Protein AF-A0A1V6GXE8-F1 (afdb_monomer)

Foldseek 3Di:
DDPDDDPPVPPPQPQQEQDDPPPPPLQPLWDWWDFDQDFDDKDKQAQKKKKKFATQAFFWFFKKKFQKAHRVFAKKKFKKFKFFDADPPGHTFDIGIYIGGHDGDIIMDGGPATGTDHGRTMMMIMGHRMPTMMMFTKDFQPHPGIAIPPDRGIGTGMITIGNHAALLDPVNADCVQDLPDQEDAESNNLSVQLNCQVVASQNAAGHREYPEAYEPQLHEYDARHDPVRAHHEEYEDVQHYYHNHHYDDPPDAQDDNHRHHDPNYYYHHDDD

Secondary structure (DSSP, 8-state):
---------------B--PBS--TTTTTTPEEEEEE----EEEEEESS-EEEEE-SSSEEEEEEEEEEEESSS--EEEEEEEEESSGGGSEEEEEEEEEE-SS-SEEEEEEEEEEEE-TT-EEEEEEES-SSPEEEEEEES--TT--BSS-TTEEESEEEEEE-S-TTSGGG--TT--TT--EE-SHHHHHHHHHHHHTT---TT-EEEE-S-EE-TTPBP--B-BTTB-B-SEEE-TT--EE--B---TT-S--S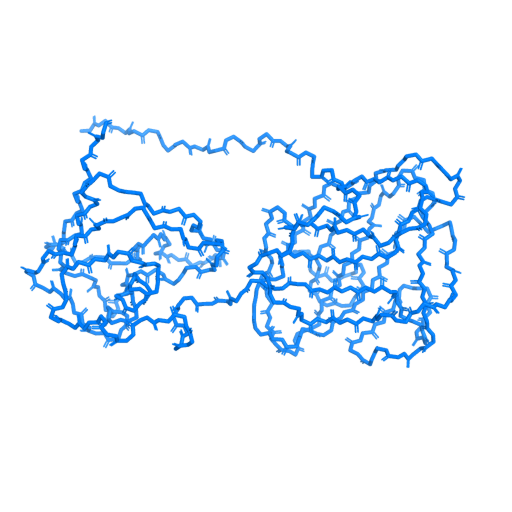SBS-B-TT-EEE----

pLDDT: mean 85.08, std 18.05, range [25.34, 98.31]

Radius of gyration: 21.84 Å; Cα contacts (8 Å, |Δi|>4): 697; chains: 1; bounding box: 49×35×63 Å

Sequence (272 aa):
MKAITACVAMLVGVMAASVPSPASGQTEGMALDQANDNLGYYYHNQYSPWQSFTAGTNGHLAAMQAHVYSTDGANWSATLEIRQGEGASGVLLASQTVTGDGVNRLRTFVLATPVRQTAGGLYTFVFSNASTGLTVRASGNSYAGGRCRNHASYDYNFRTWVLASDWSGEAWRDTSFTASSTVISTAAQLAQFAWLVNNGTTFAGQTITLAADIDLGMHYWTPIGGDSAPFNGTFDGAGHSVNGLLIDRSGVSHQGLFGVTDSNSSAVWSAG

Solvent-accessible surface area (backbone atoms only — not comparable to full-atom values): 14438 Å² total; per-residue (Å²): 142,77,89,76,76,77,81,70,76,73,81,67,82,71,69,49,62,42,56,71,55,85,59,87,67,80,60,64,90,41,43,83,55,45,73,30,87,54,84,60,52,74,50,68,64,34,44,58,52,32,38,26,39,37,35,69,47,60,18,21,45,31,32,38,32,35,33,53,19,30,60,84,52,44,74,37,38,26,35,41,32,37,18,45,32,69,50,92,81,24,53,79,76,44,72,47,57,33,42,46,42,30,62,91,42,59,33,46,44,67,46,96,63,56,41,83,42,48,50,74,38,48,28,15,46,33,37,34,76,34,75,50,34,25,26,37,35,20,26,75,66,77,50,91,52,47,39,26,71,90,39,93,54,30,28,51,22,33,36,34,26,20,28,61,52,41,39,70,39,76,94,44,33,34,79,87,51,50,99,85,58,42,73,33,64,43,45,29,32,50,22,26,51,25,42,42,16,60,70,62,47,36,51,68,88,38,60,40,31,39,75,37,65,27,62,49,77,56,23,34,58,70,35,25,10,35,96,93,19,38,30,25,24,32,44,32,29,74,60,39,53,82,41,41,79,29,81,89,60,86,98,57,78,56,77,51,79,51,28,28,68,37,93,79,36,47,79,46,72,54,84,126

Mean predicted aligned error: 9.46 Å

Nearest PDB structures (foldseek):
  3no8-assembly2_B  TM=6.199E-01  e=3.681E-03  Homo sapiens
  8iqe-assembly1_D  TM=3.382E-01  e=1.272E-02  Klebsiella phage VLC6
  5w6h-assembly1_C  TM=3.086E-01  e=1.082E-02  Kuttervirus CBA120
  4gwm-assembly1_B  TM=2.337E-01  e=5.450E-02  Homo sapiens
  3k51-assembly1_A  TM=3.017E-01  e=4.004E-01  Homo sapiens

Structure (mmCIF, N/CA/C/O backbone):
data_AF-A0A1V6GXE8-F1
#
_entry.id   AF-A0A1V6GXE8-F1
#
loop_
_atom_site.group_PDB
_atom_site.id
_atom_site.type_symbol
_atom_site.label_atom_id
_atom_site.label_alt_id
_atom_site.label_comp_id
_atom_site.label_asym_id
_atom_site.label_entity_id
_atom_site.label_seq_id
_atom_site.pdbx_PDB_ins_code
_atom_site.Cartn_x
_atom_site.Cartn_y
_atom_site.Cartn_z
_atom_site.occupancy
_atom_site.B_iso_or_equiv
_atom_site.auth_seq_id
_atom_site.auth_comp_id
_atom_site.auth_asym_id
_atom_site.auth_atom_id
_atom_site.pdbx_PDB_model_num
ATOM 1 N N . MET A 1 1 ? 6.506 13.969 36.492 1.00 36.81 1 MET A N 1
ATOM 2 C CA . MET A 1 1 ? 7.328 14.486 35.377 1.00 36.81 1 MET A CA 1
ATOM 3 C C . MET A 1 1 ? 8.592 13.651 35.242 1.00 36.81 1 MET A C 1
ATOM 5 O O . MET A 1 1 ? 9.583 13.909 35.909 1.00 36.81 1 MET A O 1
ATOM 9 N N . LYS A 1 2 ? 8.528 12.617 34.407 1.00 25.94 2 LYS A N 1
ATOM 10 C CA . LYS A 1 2 ? 9.683 11.963 33.793 1.00 25.94 2 LYS A CA 1
ATOM 11 C C . LYS A 1 2 ? 9.261 11.745 32.349 1.00 25.94 2 LYS A C 1
ATOM 13 O O . LYS A 1 2 ? 8.377 10.938 32.090 1.00 25.94 2 LYS A O 1
ATOM 18 N N . ALA A 1 3 ? 9.788 12.578 31.458 1.00 26.45 3 ALA A N 1
ATOM 19 C CA . ALA A 1 3 ? 9.638 12.396 30.028 1.00 26.45 3 ALA A CA 1
ATOM 20 C C . ALA A 1 3 ? 10.369 11.099 29.674 1.00 26.45 3 ALA A C 1
ATOM 22 O O . ALA A 1 3 ? 11.590 11.024 29.803 1.00 26.45 3 ALA A O 1
ATOM 23 N N . ILE A 1 4 ? 9.614 10.058 29.331 1.00 28.78 4 ILE A N 1
ATOM 24 C CA . ILE A 1 4 ? 10.184 8.851 28.749 1.00 28.78 4 ILE A CA 1
ATOM 25 C C . ILE A 1 4 ? 10.295 9.141 27.260 1.00 28.78 4 ILE A C 1
ATOM 27 O O . ILE A 1 4 ? 9.302 9.264 26.548 1.00 28.78 4 ILE A O 1
ATOM 31 N N . THR A 1 5 ? 11.542 9.354 26.857 1.00 26.23 5 THR A N 1
ATOM 32 C CA . THR A 1 5 ? 12.046 9.433 25.494 1.00 26.23 5 THR A CA 1
ATOM 33 C C . THR A 1 5 ? 11.326 8.432 24.600 1.00 26.23 5 THR A C 1
ATOM 35 O O . THR A 1 5 ? 11.439 7.223 24.800 1.00 26.23 5 THR A O 1
ATOM 38 N N . ALA A 1 6 ? 10.592 8.948 23.612 1.00 27.22 6 ALA A N 1
ATOM 39 C CA . ALA A 1 6 ? 10.128 8.160 22.487 1.00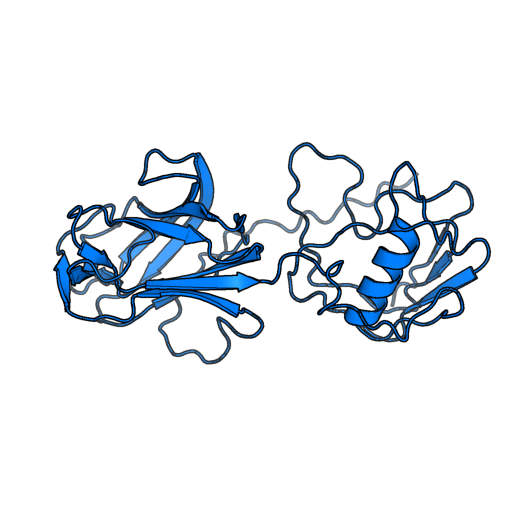 27.22 6 ALA A CA 1
ATOM 40 C C . ALA A 1 6 ? 11.339 7.429 21.902 1.00 27.22 6 ALA A C 1
ATOM 42 O O . ALA A 1 6 ? 12.333 8.061 21.532 1.00 27.22 6 ALA A O 1
ATOM 43 N N . CYS A 1 7 ? 11.267 6.101 21.860 1.00 25.34 7 CYS A N 1
ATOM 44 C CA . CYS A 1 7 ? 12.177 5.299 21.069 1.00 25.34 7 CYS A CA 1
ATOM 45 C C . CYS A 1 7 ? 11.922 5.685 19.609 1.00 25.34 7 CYS A C 1
ATOM 47 O O . CYS A 1 7 ? 11.036 5.153 18.946 1.00 25.34 7 CYS A O 1
ATOM 49 N N . VAL A 1 8 ? 12.648 6.699 19.138 1.00 28.48 8 VAL A N 1
ATOM 50 C CA . VAL A 1 8 ? 12.873 6.921 17.720 1.00 28.48 8 VAL A CA 1
ATOM 51 C C . VAL A 1 8 ? 13.546 5.641 17.265 1.00 28.48 8 VAL A C 1
ATOM 53 O O . VAL A 1 8 ? 14.715 5.415 17.580 1.00 28.48 8 VAL A O 1
ATOM 56 N N . ALA A 1 9 ? 12.779 4.772 16.605 1.00 29.53 9 ALA A N 1
ATOM 57 C CA . ALA A 1 9 ? 13.341 3.680 15.843 1.00 29.53 9 ALA A CA 1
ATOM 58 C C . ALA A 1 9 ? 14.372 4.320 14.917 1.00 29.53 9 ALA A C 1
ATOM 60 O O . ALA A 1 9 ? 14.050 5.083 14.006 1.00 29.53 9 ALA A O 1
ATOM 61 N N . MET A 1 10 ? 15.630 4.105 15.280 1.00 25.36 10 MET A N 1
ATOM 62 C CA . MET A 1 10 ? 16.795 4.527 14.545 1.00 25.36 10 MET A CA 1
ATOM 63 C C . MET A 1 10 ? 16.578 4.015 13.126 1.00 25.36 10 MET A C 1
ATOM 65 O O . MET A 1 10 ? 16.531 2.805 12.907 1.00 25.36 10 MET A O 1
ATOM 69 N N . LEU A 1 11 ? 16.390 4.939 12.183 1.00 30.28 11 LEU A N 1
ATOM 70 C CA . LEU A 1 11 ? 16.402 4.659 10.757 1.00 30.28 11 LEU A CA 1
ATOM 71 C C . LEU A 1 11 ? 17.848 4.274 10.405 1.00 30.28 11 LEU A C 1
ATOM 73 O O . LEU A 1 11 ? 18.600 5.036 9.805 1.00 30.28 11 LEU A O 1
ATOM 77 N N . VAL A 1 12 ? 18.288 3.104 10.871 1.00 29.08 12 VAL A N 1
ATOM 78 C CA . VAL A 1 12 ? 19.420 2.413 10.277 1.00 29.08 12 VAL A CA 1
ATOM 79 C C . VAL A 1 12 ? 18.961 2.187 8.854 1.00 29.08 12 VAL A C 1
ATOM 81 O O . VAL A 1 12 ? 17.935 1.545 8.644 1.00 29.08 12 VAL A O 1
ATOM 84 N N . GLY A 1 13 ? 19.653 2.805 7.898 1.00 31.17 13 GLY A N 1
ATOM 85 C CA . GLY A 1 13 ? 19.409 2.607 6.481 1.00 31.17 13 GLY A CA 1
ATOM 86 C C . GLY A 1 13 ? 19.497 1.121 6.175 1.00 31.17 13 GLY A C 1
ATOM 87 O O . GLY A 1 13 ? 20.574 0.595 5.906 1.00 31.17 13 GLY A O 1
ATOM 88 N N . VAL A 1 14 ? 18.363 0.433 6.258 1.00 32.25 14 VAL A N 1
ATOM 89 C CA . VAL A 1 14 ? 18.222 -0.912 5.743 1.00 32.25 14 VAL A CA 1
ATOM 90 C C . VAL A 1 14 ? 18.287 -0.704 4.245 1.00 32.25 14 VAL A C 1
ATOM 92 O O . VAL A 1 14 ? 17.335 -0.227 3.630 1.00 32.25 14 VAL A O 1
ATOM 95 N N . MET A 1 15 ? 19.451 -0.978 3.655 1.00 35.22 15 MET A N 1
ATOM 96 C CA . MET A 1 15 ? 19.500 -1.255 2.230 1.00 35.22 15 MET A CA 1
ATOM 97 C C . MET A 1 15 ? 18.501 -2.385 2.007 1.00 35.22 15 MET A C 1
ATOM 99 O O . MET A 1 15 ? 18.763 -3.527 2.386 1.00 35.22 15 MET A O 1
ATOM 103 N N . ALA A 1 16 ? 17.327 -2.056 1.470 1.00 39.62 16 ALA A N 1
ATOM 104 C CA . ALA A 1 16 ? 16.359 -3.042 1.039 1.00 39.62 16 ALA A CA 1
ATOM 105 C C . ALA A 1 16 ? 16.990 -3.740 -0.167 1.00 39.62 16 ALA A C 1
ATOM 107 O O . ALA A 1 16 ? 16.878 -3.293 -1.309 1.00 39.62 16 ALA A O 1
ATOM 108 N N . ALA A 1 17 ? 17.766 -4.789 0.109 1.00 40.66 17 ALA A N 1
ATOM 109 C CA . ALA A 1 17 ? 18.337 -5.629 -0.921 1.00 40.66 17 ALA A CA 1
ATOM 110 C C . ALA A 1 17 ? 17.191 -6.115 -1.814 1.00 40.66 17 ALA A C 1
ATOM 112 O O . ALA A 1 17 ? 16.170 -6.579 -1.297 1.00 40.66 17 ALA A O 1
ATOM 113 N N . SER A 1 18 ? 17.341 -6.042 -3.143 1.00 46.44 18 SER A N 1
ATOM 114 C CA . SER A 1 18 ? 16.443 -6.833 -3.983 1.00 46.44 18 SER A CA 1
ATOM 115 C C . SER A 1 18 ? 16.740 -8.285 -3.653 1.00 46.44 18 SER A C 1
ATOM 117 O O . SER A 1 18 ? 17.814 -8.800 -3.981 1.00 46.44 18 SER A O 1
ATOM 119 N N . VAL A 1 19 ? 15.833 -8.946 -2.955 1.00 47.66 19 VAL A N 1
ATOM 120 C CA . VAL A 1 19 ? 15.966 -10.382 -2.766 1.00 47.66 19 VAL A CA 1
ATOM 121 C C . VAL A 1 19 ? 15.547 -11.016 -4.095 1.00 47.66 19 VAL A C 1
ATOM 123 O O . VAL A 1 19 ? 14.510 -10.632 -4.647 1.00 47.66 19 VAL A O 1
ATOM 126 N N . PRO A 1 20 ? 16.351 -11.915 -4.684 1.00 47.53 20 PRO A N 1
ATOM 127 C CA . PRO A 1 20 ? 15.965 -12.594 -5.912 1.00 47.53 20 PRO A CA 1
ATOM 128 C C . PRO A 1 20 ? 14.616 -13.305 -5.724 1.00 47.53 20 PRO A C 1
ATOM 130 O O . PRO A 1 20 ? 14.447 -14.090 -4.795 1.00 47.53 20 PRO A O 1
ATOM 133 N N . SER A 1 21 ? 13.658 -13.042 -6.619 1.00 44.38 21 SER A N 1
ATOM 134 C CA . SER A 1 21 ? 12.450 -13.867 -6.727 1.00 44.38 21 SER A CA 1
ATOM 135 C C . SER A 1 21 ? 12.861 -15.269 -7.216 1.00 44.38 21 SER A C 1
ATOM 137 O O . SER A 1 21 ? 13.722 -15.352 -8.105 1.00 44.38 21 SER A O 1
ATOM 139 N N . PRO A 1 22 ? 12.313 -16.361 -6.643 1.00 41.00 22 PRO A N 1
ATOM 140 C CA . PRO A 1 22 ? 11.088 -16.422 -5.854 1.00 41.00 22 PRO A CA 1
ATOM 141 C C . PRO A 1 22 ? 11.379 -16.759 -4.386 1.00 41.00 22 PRO A C 1
ATOM 143 O O . PRO A 1 22 ? 11.378 -17.925 -4.003 1.00 41.00 22 PRO A O 1
ATOM 146 N N . ALA A 1 23 ? 11.600 -15.766 -3.527 1.00 46.09 23 ALA A N 1
ATOM 147 C CA . ALA A 1 23 ? 11.386 -16.005 -2.104 1.00 46.09 23 ALA A CA 1
ATOM 148 C C . ALA A 1 23 ? 9.866 -15.975 -1.867 1.00 46.09 23 ALA A C 1
ATOM 150 O O . ALA A 1 23 ? 9.237 -14.918 -1.941 1.00 46.09 23 ALA A O 1
ATOM 151 N N . SER A 1 24 ? 9.256 -17.146 -1.667 1.00 45.28 24 SER A N 1
ATOM 152 C CA . SER A 1 24 ? 7.860 -17.266 -1.232 1.00 45.28 24 SER A CA 1
ATOM 153 C C . SER A 1 24 ? 7.649 -16.419 0.028 1.00 45.28 24 SER A C 1
ATOM 155 O O . SER A 1 24 ? 8.408 -16.576 0.982 1.00 45.28 24 SER A O 1
ATOM 157 N N . GLY A 1 25 ? 6.667 -15.513 0.020 1.00 60.22 25 GLY A N 1
ATOM 158 C CA . GLY A 1 25 ? 6.299 -14.699 1.190 1.00 60.22 25 GLY A CA 1
ATOM 159 C C . GLY A 1 25 ? 6.478 -13.182 1.038 1.00 60.22 25 GLY A C 1
ATOM 160 O O . GLY A 1 25 ? 5.903 -12.422 1.802 1.00 60.22 25 GLY A O 1
ATOM 161 N N . GLN A 1 26 ? 7.218 -12.688 0.035 1.00 71.19 26 GLN A N 1
ATOM 162 C CA . GLN A 1 26 ? 7.506 -11.239 -0.066 1.00 71.19 26 GLN A CA 1
ATOM 163 C C . GLN A 1 26 ? 6.288 -10.352 -0.367 1.00 71.19 26 GLN A C 1
ATOM 165 O O . GLN A 1 26 ? 6.319 -9.156 -0.094 1.00 71.19 26 GLN A O 1
ATOM 170 N N . THR A 1 27 ? 5.249 -10.923 -0.970 1.00 78.38 27 THR A N 1
ATOM 171 C CA . THR A 1 27 ? 3.975 -10.249 -1.266 1.00 78.38 27 THR A CA 1
ATOM 172 C C . THR A 1 27 ? 2.816 -10.898 -0.510 1.00 78.38 27 THR A C 1
ATOM 174 O O . THR A 1 27 ? 1.658 -10.725 -0.882 1.00 78.38 27 THR A O 1
ATOM 177 N N . GLU A 1 28 ? 3.111 -11.705 0.512 1.00 79.50 28 GLU A N 1
ATOM 178 C CA . GLU A 1 28 ? 2.087 -12.336 1.342 1.00 79.50 28 GLU A CA 1
ATOM 179 C C . GLU A 1 28 ? 1.283 -11.263 2.087 1.00 79.50 28 GLU A C 1
ATOM 181 O O . GLU A 1 28 ? 1.834 -10.265 2.546 1.00 79.50 28 GLU A O 1
ATOM 186 N N . GLY A 1 29 ? -0.042 -11.422 2.124 1.00 74.94 29 GLY A N 1
ATOM 187 C CA . GLY A 1 29 ? -0.956 -10.412 2.668 1.00 74.94 29 GLY A CA 1
ATOM 188 C C . GLY A 1 29 ? -1.201 -9.191 1.766 1.00 74.94 29 GLY A C 1
ATOM 189 O O . GLY A 1 29 ? -2.041 -8.363 2.104 1.00 74.94 29 GLY A O 1
ATOM 190 N N . MET A 1 30 ? -0.532 -9.079 0.611 1.00 85.69 30 MET A N 1
ATOM 191 C CA . MET A 1 30 ? -0.776 -8.012 -0.367 1.00 85.69 30 MET A CA 1
ATOM 192 C C . MET A 1 30 ? -1.706 -8.492 -1.486 1.00 85.69 30 MET A C 1
ATOM 194 O O . MET A 1 30 ? -1.601 -9.623 -1.963 1.00 85.69 30 MET A O 1
ATOM 198 N N . ALA A 1 31 ? -2.578 -7.610 -1.967 1.00 87.88 31 ALA A N 1
ATOM 199 C CA . ALA A 1 31 ? -3.398 -7.851 -3.148 1.00 87.88 31 ALA A CA 1
ATOM 200 C C . ALA A 1 31 ? -2.682 -7.354 -4.413 1.00 87.88 31 ALA A C 1
ATOM 202 O O . ALA A 1 31 ? -2.058 -6.294 -4.405 1.00 87.88 31 ALA A O 1
ATOM 203 N N . LEU A 1 32 ? -2.781 -8.101 -5.513 1.00 92.75 32 LEU A N 1
ATOM 204 C CA . LEU A 1 32 ? -2.338 -7.624 -6.825 1.00 92.75 32 LEU A CA 1
ATOM 205 C C . LEU A 1 32 ? -3.233 -6.455 -7.268 1.00 92.75 32 LEU A C 1
ATOM 207 O O . LEU A 1 32 ? -4.455 -6.578 -7.221 1.00 92.75 32 LEU A O 1
ATOM 211 N N . ASP A 1 33 ? -2.633 -5.353 -7.718 1.00 94.44 33 ASP A N 1
ATOM 212 C CA . ASP A 1 33 ? -3.356 -4.177 -8.221 1.00 94.44 33 ASP A CA 1
ATOM 213 C C . ASP A 1 33 ? -3.221 -4.045 -9.741 1.00 94.44 33 ASP A C 1
ATOM 215 O O . ASP A 1 33 ? -4.196 -4.234 -10.464 1.00 94.44 33 ASP A O 1
ATOM 219 N N . GLN A 1 34 ? -2.017 -3.768 -10.248 1.00 95.69 34 GLN A N 1
ATOM 220 C CA . GLN A 1 34 ? -1.748 -3.644 -11.683 1.00 95.69 34 GLN A CA 1
ATOM 221 C C . GLN A 1 34 ? -0.764 -4.709 -12.145 1.00 95.69 34 GLN A C 1
ATOM 223 O O . GLN A 1 34 ? 0.151 -5.083 -11.413 1.00 95.69 34 GLN A O 1
ATOM 228 N N . ALA A 1 35 ? -0.921 -5.172 -13.384 1.00 94.62 35 ALA A N 1
ATOM 229 C CA . ALA A 1 35 ? -0.000 -6.118 -13.992 1.00 94.62 35 ALA A CA 1
ATOM 230 C C . ALA A 1 35 ? 0.113 -5.907 -15.503 1.00 94.62 35 ALA A C 1
ATOM 232 O O . ALA A 1 35 ? -0.883 -5.729 -16.204 1.00 94.62 35 ALA A O 1
ATOM 233 N N . ASN A 1 36 ? 1.339 -6.019 -15.999 1.00 93.62 36 ASN A N 1
ATOM 234 C CA . ASN A 1 36 ? 1.635 -6.335 -17.382 1.00 93.62 36 ASN A CA 1
ATOM 235 C C . ASN A 1 36 ? 2.589 -7.529 -17.408 1.00 93.62 36 ASN A C 1
ATOM 237 O O . ASN A 1 36 ? 3.802 -7.378 -17.271 1.00 93.62 36 ASN A O 1
ATOM 241 N N . ASP A 1 37 ? 2.030 -8.720 -17.597 1.00 90.50 37 ASP A N 1
ATOM 242 C CA . ASP A 1 37 ? 2.789 -9.973 -17.575 1.00 90.50 37 ASP A CA 1
ATOM 243 C C . ASP A 1 37 ? 3.432 -10.314 -18.920 1.00 90.50 37 ASP A C 1
ATOM 245 O O . ASP A 1 37 ? 4.170 -11.294 -19.036 1.00 90.50 37 ASP A O 1
ATOM 249 N N . ASN A 1 38 ? 3.204 -9.486 -19.939 1.00 89.44 38 ASN A N 1
ATOM 250 C CA . ASN A 1 38 ? 3.712 -9.748 -21.269 1.00 89.44 38 ASN A CA 1
ATOM 251 C C . ASN A 1 38 ? 5.229 -9.585 -21.325 1.00 89.44 38 ASN A C 1
ATOM 253 O O . ASN A 1 38 ? 5.825 -8.612 -20.856 1.00 89.44 38 ASN A O 1
ATOM 257 N N . LEU A 1 39 ? 5.853 -10.579 -21.943 1.00 82.81 39 LEU A N 1
ATOM 258 C CA . LEU A 1 39 ? 7.282 -10.663 -22.159 1.00 82.81 39 LEU A CA 1
ATOM 259 C C . LEU A 1 39 ? 7.540 -10.429 -23.646 1.00 82.81 39 LEU A C 1
ATOM 261 O O . LEU A 1 39 ? 7.073 -11.193 -24.484 1.00 82.81 39 LEU A O 1
ATOM 265 N N . GLY A 1 40 ? 8.282 -9.376 -23.978 1.00 85.81 40 GLY A N 1
ATOM 266 C CA . GLY A 1 40 ? 8.577 -9.028 -25.365 1.00 85.81 40 GLY A CA 1
ATOM 267 C C . GLY A 1 40 ? 10.008 -8.540 -25.527 1.00 85.81 40 GLY A C 1
ATOM 268 O O . GLY A 1 40 ? 10.960 -9.274 -25.242 1.00 85.81 40 GLY A O 1
ATOM 269 N N . TYR A 1 41 ? 10.113 -7.298 -25.984 1.00 91.38 41 TYR A N 1
ATOM 270 C CA . TYR A 1 41 ? 11.326 -6.561 -26.296 1.00 91.38 41 TYR A CA 1
ATOM 271 C C . TYR A 1 41 ? 12.161 -6.224 -25.057 1.00 91.38 41 TYR A C 1
ATOM 273 O O . TYR A 1 41 ? 11.728 -6.367 -23.909 1.00 91.38 41 TYR A O 1
ATOM 281 N N . TYR A 1 42 ? 13.370 -5.740 -25.322 1.00 93.50 42 TYR A N 1
ATOM 282 C CA . TYR A 1 42 ? 14.329 -5.302 -24.320 1.00 93.50 42 TYR A CA 1
ATOM 283 C C . TYR A 1 42 ? 14.723 -3.855 -24.594 1.00 93.50 42 TYR A C 1
ATOM 285 O O . TYR A 1 42 ? 15.007 -3.492 -25.735 1.00 93.50 42 TYR A O 1
ATOM 293 N N . TYR A 1 43 ? 14.791 -3.049 -23.539 1.00 95.00 43 TYR A N 1
ATOM 294 C CA . TYR A 1 43 ? 15.455 -1.751 -23.577 1.00 95.00 43 TYR A CA 1
ATOM 295 C C . TYR A 1 43 ? 16.738 -1.845 -22.765 1.00 95.00 43 TYR A C 1
ATOM 297 O O . TYR A 1 43 ? 16.685 -2.002 -21.548 1.00 95.00 43 TYR A O 1
ATOM 305 N N . HIS A 1 44 ? 17.878 -1.777 -23.449 1.00 95.38 44 HIS A N 1
ATOM 306 C CA . HIS A 1 44 ? 19.215 -1.926 -22.869 1.00 95.38 44 HIS A CA 1
ATOM 307 C C . HIS A 1 44 ? 19.807 -0.586 -22.425 1.00 95.38 44 HIS A C 1
ATOM 309 O O . HIS A 1 44 ? 19.394 0.466 -22.918 1.00 95.38 44 HIS A O 1
ATOM 315 N N . ASN A 1 45 ? 20.822 -0.626 -21.557 1.00 95.38 45 ASN A N 1
ATOM 316 C CA . ASN A 1 45 ? 21.633 0.532 -21.159 1.00 95.38 45 ASN A CA 1
ATOM 317 C C . ASN A 1 45 ? 20.821 1.724 -20.610 1.00 95.38 45 ASN A C 1
ATOM 319 O O . ASN A 1 45 ? 21.112 2.886 -20.891 1.00 95.38 45 ASN A O 1
ATOM 323 N N . GLN A 1 46 ? 19.783 1.438 -19.824 1.00 95.50 46 GLN A N 1
ATOM 324 C CA . GLN A 1 46 ? 18.931 2.439 -19.191 1.00 95.50 46 GLN A CA 1
ATOM 325 C C . GLN A 1 46 ? 19.486 2.843 -17.823 1.00 95.50 46 GLN A C 1
ATOM 327 O O . GLN A 1 46 ? 19.577 2.022 -16.919 1.00 95.50 46 GLN A O 1
ATOM 332 N N . TYR A 1 47 ? 19.788 4.127 -17.635 1.00 94.44 47 TYR A N 1
ATOM 333 C CA . TYR A 1 47 ? 20.250 4.652 -16.338 1.00 94.44 47 TYR A CA 1
ATOM 334 C C . TYR A 1 47 ? 19.123 5.184 -15.453 1.00 94.44 47 TYR A C 1
ATOM 336 O O . TYR A 1 47 ? 19.323 5.469 -14.272 1.00 94.44 47 TYR A O 1
ATOM 344 N N . SER A 1 48 ? 17.940 5.390 -16.035 1.00 95.50 48 SER A N 1
ATOM 345 C CA . SER A 1 48 ? 16.785 5.919 -15.313 1.00 95.50 48 SER A CA 1
ATOM 346 C C . SER A 1 48 ? 15.436 5.394 -15.835 1.00 95.50 48 SER A C 1
ATOM 348 O O . SER A 1 48 ? 14.563 6.209 -16.155 1.00 95.50 48 SER A O 1
ATOM 350 N N . PRO A 1 49 ? 15.248 4.072 -16.035 1.00 96.94 49 PRO A N 1
ATOM 351 C CA . PRO A 1 49 ? 13.998 3.548 -16.579 1.00 96.94 49 PRO A CA 1
ATOM 352 C C . PRO A 1 49 ? 12.825 3.810 -15.623 1.00 96.94 49 PRO A C 1
ATOM 354 O O . PRO A 1 49 ? 12.966 3.716 -14.405 1.00 96.94 49 PRO A O 1
ATOM 357 N N . TRP A 1 50 ? 11.657 4.119 -16.186 1.00 97.38 50 TRP A N 1
ATOM 358 C CA . TRP A 1 50 ? 10.418 4.281 -15.427 1.00 97.38 50 TRP A CA 1
ATOM 359 C C . TRP A 1 50 ? 9.204 3.783 -16.206 1.00 97.38 50 TRP A C 1
ATOM 361 O O . TRP A 1 50 ? 9.231 3.745 -17.438 1.00 97.38 50 TRP A O 1
ATOM 371 N N . GLN A 1 51 ? 8.153 3.436 -15.470 1.00 96.94 51 GLN A N 1
ATOM 372 C CA . GLN A 1 51 ? 6.836 3.079 -15.991 1.00 96.94 51 GLN A CA 1
ATOM 373 C C . GLN A 1 51 ? 5.771 3.723 -15.109 1.00 96.94 51 GLN A C 1
ATOM 375 O O . GLN A 1 51 ? 5.833 3.623 -13.879 1.00 96.94 51 GLN A O 1
ATOM 380 N N . SER A 1 52 ? 4.807 4.381 -15.747 1.00 96.94 52 SER A N 1
ATOM 381 C CA . SER A 1 52 ? 3.596 4.845 -15.084 1.00 96.94 52 SER A CA 1
ATOM 382 C C . SER A 1 52 ? 2.502 3.779 -15.091 1.00 96.94 52 SER A C 1
ATOM 384 O O . SER A 1 52 ? 2.483 2.887 -15.941 1.00 96.94 52 SER A O 1
ATOM 386 N N . PHE A 1 53 ? 1.594 3.865 -14.128 1.00 97.06 53 PHE A N 1
A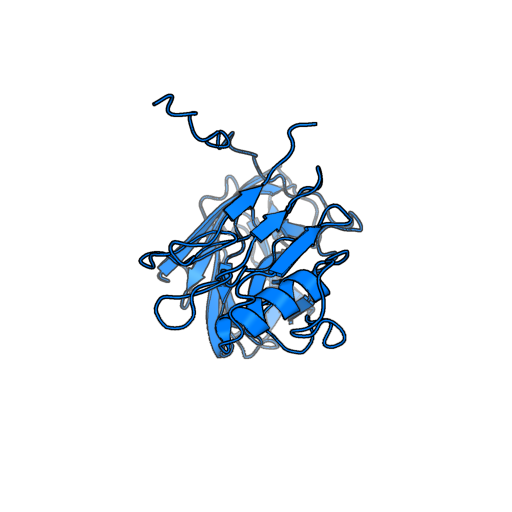TOM 387 C CA . PHE A 1 53 ? 0.438 2.996 -13.985 1.00 97.06 53 PHE A CA 1
ATOM 388 C C . PHE A 1 53 ? -0.716 3.747 -13.326 1.00 97.06 53 PHE A C 1
ATOM 390 O O . PHE A 1 53 ? -0.510 4.640 -12.504 1.00 97.06 53 PHE A O 1
ATOM 397 N N . THR A 1 54 ? -1.936 3.382 -13.692 1.00 97.38 54 THR A N 1
ATOM 398 C CA . THR A 1 54 ? -3.153 3.912 -13.086 1.00 97.38 54 THR A CA 1
ATOM 399 C C . THR A 1 54 ? -3.568 2.934 -12.004 1.00 97.38 54 THR A C 1
ATOM 401 O O . THR A 1 54 ? -3.788 1.762 -12.297 1.00 97.38 54 THR A O 1
ATOM 404 N N . ALA A 1 55 ? -3.638 3.394 -10.758 1.00 95.69 55 ALA A N 1
ATOM 405 C CA . ALA A 1 55 ? -4.049 2.563 -9.633 1.00 95.69 55 ALA A CA 1
ATOM 406 C C . ALA A 1 55 ? -5.466 2.021 -9.870 1.00 95.69 55 ALA A C 1
ATOM 408 O O . ALA A 1 55 ? -6.391 2.787 -10.152 1.00 95.69 55 ALA A O 1
ATOM 409 N N . GLY A 1 56 ? -5.650 0.710 -9.751 1.00 93.19 56 GLY A N 1
ATOM 410 C CA . GLY A 1 56 ? -6.947 0.056 -9.943 1.00 93.19 56 GLY A CA 1
ATOM 411 C C . GLY A 1 56 ? -7.801 0.098 -8.684 1.00 93.19 56 GLY A C 1
ATOM 412 O O . GLY A 1 56 ? -9.024 0.197 -8.764 1.00 93.19 56 GLY A O 1
ATOM 413 N N . THR A 1 57 ? -7.157 0.088 -7.518 1.00 87.88 57 THR A N 1
ATOM 414 C CA . THR A 1 57 ? -7.820 0.178 -6.217 1.00 87.88 57 THR A CA 1
ATOM 415 C C . THR A 1 57 ? -7.228 1.269 -5.331 1.00 87.88 57 THR A C 1
ATOM 417 O O . THR A 1 57 ? -6.055 1.640 -5.434 1.00 87.88 57 THR A O 1
ATOM 420 N N . ASN A 1 58 ? -8.059 1.749 -4.404 1.00 85.00 58 ASN A N 1
ATOM 421 C CA . ASN A 1 58 ? -7.575 2.431 -3.214 1.00 85.00 58 ASN A CA 1
ATOM 422 C C . ASN A 1 58 ? -6.742 1.439 -2.402 1.00 85.00 58 ASN A C 1
ATOM 424 O O . ASN A 1 58 ? -7.070 0.251 -2.327 1.00 85.00 58 ASN A O 1
ATOM 428 N N . GLY A 1 59 ? -5.650 1.912 -1.826 1.00 84.31 59 GLY A N 1
ATOM 429 C CA . GLY A 1 59 ? -4.687 1.017 -1.212 1.00 84.31 59 GLY A CA 1
ATOM 430 C C . GLY A 1 59 ? -3.412 1.737 -0.847 1.00 84.31 59 GLY A C 1
ATOM 431 O O . GLY A 1 59 ? -3.266 2.945 -1.048 1.00 84.31 59 GLY A O 1
ATOM 432 N N . HIS A 1 60 ? -2.465 0.951 -0.370 1.00 86.25 60 HIS A N 1
ATOM 433 C CA . HIS A 1 60 ? -1.098 1.392 -0.191 1.00 86.25 60 HIS A CA 1
ATOM 434 C C . HIS A 1 60 ? -0.214 0.505 -1.030 1.00 86.25 60 HIS A C 1
ATOM 436 O O . HIS A 1 60 ? -0.093 -0.682 -0.739 1.00 86.25 60 HIS A O 1
ATOM 442 N N . LEU A 1 61 ? 0.368 1.072 -2.084 1.00 92.19 61 LEU A N 1
ATOM 443 C CA . LEU A 1 61 ? 1.384 0.397 -2.872 1.00 92.19 61 LEU A CA 1
ATOM 444 C C . LEU A 1 61 ? 2.477 -0.056 -1.908 1.00 92.19 61 LEU A C 1
ATOM 446 O O . LEU A 1 61 ? 3.118 0.776 -1.277 1.00 92.19 61 LEU A O 1
ATOM 450 N N . ALA A 1 62 ? 2.648 -1.362 -1.766 1.00 90.38 62 ALA A N 1
ATOM 451 C CA . ALA A 1 62 ? 3.524 -1.974 -0.775 1.00 90.38 62 ALA A CA 1
ATOM 452 C C . ALA A 1 62 ? 4.661 -2.755 -1.429 1.00 90.38 62 ALA A C 1
ATOM 454 O O . ALA A 1 62 ? 5.735 -2.890 -0.849 1.00 90.38 62 ALA A O 1
ATOM 455 N N . ALA A 1 63 ? 4.465 -3.223 -2.660 1.00 93.38 63 ALA A N 1
ATOM 456 C CA . ALA A 1 63 ? 5.542 -3.777 -3.457 1.00 93.38 63 ALA A CA 1
ATOM 457 C C . ALA A 1 63 ? 5.316 -3.530 -4.946 1.00 93.38 63 ALA A C 1
ATOM 459 O O . ALA A 1 63 ? 4.192 -3.354 -5.421 1.00 93.38 63 ALA A O 1
ATOM 460 N N . MET A 1 64 ? 6.406 -3.576 -5.699 1.00 94.88 64 MET A N 1
ATOM 461 C CA . MET A 1 64 ? 6.361 -3.661 -7.149 1.00 94.88 64 MET A CA 1
ATOM 462 C C . MET A 1 64 ? 7.263 -4.782 -7.641 1.00 94.88 64 MET A C 1
ATOM 464 O O . MET A 1 64 ? 8.217 -5.185 -6.973 1.00 94.88 64 MET A O 1
ATOM 468 N N . GLN A 1 65 ? 6.937 -5.315 -8.808 1.00 94.75 65 GLN A N 1
ATOM 469 C CA . GLN A 1 65 ? 7.766 -6.281 -9.500 1.00 94.75 65 GLN A CA 1
ATOM 470 C C . GLN A 1 65 ? 8.100 -5.765 -10.887 1.00 94.75 65 GLN A C 1
ATOM 472 O O . GLN A 1 65 ? 7.250 -5.155 -11.527 1.00 94.75 65 GLN A O 1
ATOM 477 N N . ALA A 1 66 ? 9.318 -6.025 -11.355 1.00 94.12 66 ALA A N 1
ATOM 478 C CA . ALA A 1 66 ? 9.719 -5.741 -12.729 1.00 94.12 66 ALA A CA 1
ATOM 479 C C . ALA A 1 66 ? 10.849 -6.667 -13.186 1.00 94.12 66 ALA A C 1
ATOM 481 O O . ALA A 1 66 ? 11.703 -7.073 -12.392 1.00 94.12 66 ALA A O 1
ATOM 482 N N . HIS A 1 67 ? 10.876 -6.991 -14.480 1.00 93.25 67 HIS A N 1
ATOM 483 C CA . HIS A 1 67 ? 12.044 -7.614 -15.103 1.00 93.25 67 HIS A CA 1
ATOM 484 C C . HIS A 1 67 ? 13.113 -6.543 -15.334 1.00 93.25 67 HIS A C 1
ATOM 486 O O . HIS A 1 67 ? 13.104 -5.866 -16.363 1.00 93.25 67 HIS A O 1
ATOM 492 N N . VAL A 1 68 ? 14.020 -6.398 -14.367 1.00 94.69 68 VAL A N 1
ATOM 493 C CA . VAL A 1 68 ? 15.124 -5.432 -14.388 1.00 94.69 68 VAL A CA 1
ATOM 494 C C . VAL A 1 68 ? 16.428 -6.099 -13.948 1.00 94.69 68 VAL A C 1
ATOM 496 O O . VAL A 1 68 ? 16.480 -6.817 -12.945 1.00 94.69 68 VAL A O 1
ATOM 499 N N . TYR A 1 69 ? 17.484 -5.902 -14.729 1.00 95.19 69 TYR A N 1
ATOM 500 C CA . TYR A 1 69 ? 18.811 -6.480 -14.503 1.00 95.19 69 TYR A CA 1
ATOM 501 C C . TYR A 1 69 ? 19.881 -5.607 -15.161 1.00 95.19 69 TYR A C 1
ATOM 503 O O . TYR A 1 69 ? 19.553 -4.744 -15.970 1.00 95.19 69 TYR A O 1
ATOM 511 N N . SER A 1 70 ? 21.154 -5.780 -14.821 1.00 96.00 70 SER A N 1
ATOM 512 C CA . SER A 1 70 ? 22.231 -5.032 -15.479 1.00 96.00 70 SER A CA 1
ATOM 513 C C . SER A 1 70 ? 22.481 -5.536 -16.902 1.00 96.00 70 SER A C 1
ATOM 515 O O . SER A 1 70 ? 22.374 -6.725 -17.196 1.00 96.00 70 SER A O 1
ATOM 517 N N . THR A 1 71 ? 22.819 -4.625 -17.811 1.00 95.50 71 THR A N 1
ATOM 518 C CA . THR A 1 71 ? 23.097 -4.961 -19.218 1.00 95.50 71 THR A CA 1
ATOM 519 C C . THR A 1 71 ? 24.452 -5.651 -19.376 1.00 95.50 71 THR A C 1
ATOM 521 O O . THR A 1 71 ? 24.621 -6.497 -20.247 1.00 95.50 71 THR A O 1
ATOM 524 N N . ASP A 1 72 ? 25.408 -5.301 -18.518 1.00 94.44 72 ASP A N 1
ATOM 525 C CA . ASP A 1 72 ? 26.782 -5.811 -18.501 1.00 94.44 72 ASP A CA 1
ATOM 526 C C . ASP A 1 72 ? 26.963 -7.062 -17.620 1.00 94.44 72 ASP A C 1
ATOM 528 O O . ASP A 1 72 ? 28.064 -7.599 -17.524 1.00 94.44 72 ASP A O 1
ATOM 532 N N . GLY A 1 73 ? 25.896 -7.535 -16.970 1.00 93.25 73 GLY A N 1
ATOM 533 C CA . GLY A 1 73 ? 25.941 -8.679 -16.065 1.00 93.25 73 GLY A CA 1
ATOM 534 C C . GLY A 1 73 ? 26.439 -8.360 -14.648 1.00 93.25 73 GLY A C 1
ATOM 535 O O . GLY A 1 73 ? 26.462 -9.261 -13.809 1.00 93.25 73 GLY A O 1
ATOM 536 N N . ALA A 1 74 ? 26.812 -7.111 -14.344 1.00 92.56 74 ALA A N 1
ATOM 537 C CA . ALA A 1 74 ? 27.325 -6.714 -13.035 1.00 92.56 74 ALA A CA 1
ATOM 538 C C . ALA A 1 74 ? 26.236 -6.672 -11.947 1.00 92.56 74 ALA A C 1
ATOM 540 O O . ALA A 1 74 ? 25.040 -6.553 -12.223 1.00 92.56 74 ALA A O 1
ATOM 541 N N . ASN A 1 75 ? 26.644 -6.704 -10.679 1.00 94.50 75 ASN A N 1
ATOM 542 C CA . ASN A 1 75 ? 25.754 -6.274 -9.602 1.00 94.50 75 ASN A CA 1
ATOM 543 C C . ASN A 1 75 ? 25.492 -4.770 -9.725 1.00 94.50 75 ASN A C 1
ATOM 545 O O . ASN A 1 75 ? 26.377 -4.008 -10.116 1.00 94.50 75 ASN A O 1
ATOM 549 N N . TRP A 1 76 ? 24.284 -4.344 -9.379 1.00 95.44 76 TRP A N 1
ATOM 550 C CA . TRP A 1 76 ? 23.851 -2.965 -9.555 1.00 95.44 76 TRP A CA 1
ATOM 551 C C . TRP A 1 76 ? 23.124 -2.425 -8.328 1.00 95.44 76 TRP A C 1
ATOM 553 O O . TRP A 1 76 ? 22.585 -3.177 -7.515 1.00 95.44 76 TRP A O 1
ATOM 563 N N . SER A 1 77 ? 23.109 -1.101 -8.211 1.00 96.25 77 SER A N 1
ATOM 564 C CA . SER A 1 77 ? 22.263 -0.349 -7.288 1.00 96.25 77 SER A CA 1
ATOM 565 C C . SER A 1 77 ? 21.524 0.753 -8.032 1.00 96.25 77 SER A C 1
ATOM 567 O O . SER A 1 77 ? 22.035 1.267 -9.023 1.00 96.25 77 SER A O 1
ATOM 569 N N . ALA A 1 78 ? 20.349 1.132 -7.548 1.00 97.56 78 ALA A N 1
ATOM 570 C CA . ALA A 1 78 ? 19.583 2.279 -8.022 1.00 97.56 78 ALA A CA 1
ATOM 571 C C . ALA A 1 78 ? 18.777 2.876 -6.861 1.00 97.56 78 ALA A C 1
ATOM 573 O O . ALA A 1 78 ? 18.601 2.246 -5.817 1.00 97.56 78 ALA A O 1
ATOM 574 N N . THR A 1 79 ? 18.243 4.074 -7.053 1.00 97.38 79 THR A N 1
ATOM 575 C CA . THR A 1 79 ? 17.188 4.620 -6.200 1.00 97.38 79 THR A CA 1
ATOM 576 C C . THR A 1 79 ? 15.844 4.263 -6.829 1.00 97.38 79 THR A C 1
ATOM 578 O O . THR A 1 79 ? 15.536 4.707 -7.931 1.00 97.38 79 THR A O 1
ATOM 581 N N . LEU A 1 80 ? 15.045 3.438 -6.152 1.00 97.75 80 LEU A N 1
ATOM 582 C CA . LEU A 1 80 ? 13.649 3.224 -6.519 1.00 97.75 80 LEU A CA 1
ATOM 583 C C . LEU A 1 80 ? 12.830 4.382 -5.961 1.00 97.75 80 LEU A C 1
ATOM 585 O O . LEU A 1 80 ? 12.802 4.584 -4.751 1.00 97.75 80 LEU A O 1
ATOM 589 N N . GLU A 1 81 ? 12.158 5.115 -6.835 1.00 97.88 81 GLU A N 1
ATOM 590 C CA . GLU A 1 81 ? 11.259 6.211 -6.490 1.00 97.88 81 GLU A CA 1
ATOM 591 C C . GLU A 1 81 ? 9.830 5.846 -6.880 1.00 97.88 81 GLU A C 1
ATOM 593 O O . GLU A 1 81 ? 9.596 5.327 -7.973 1.00 97.88 81 GLU A O 1
ATOM 598 N N . ILE A 1 82 ? 8.875 6.181 -6.018 1.00 97.62 82 ILE A N 1
ATOM 599 C CA . ILE A 1 82 ? 7.447 6.167 -6.327 1.00 97.62 82 ILE A CA 1
ATOM 600 C C . ILE A 1 82 ? 6.976 7.610 -6.418 1.00 97.62 82 ILE A C 1
ATOM 602 O O . ILE A 1 82 ? 7.196 8.405 -5.500 1.00 97.62 82 ILE A O 1
ATOM 606 N N . ARG A 1 83 ? 6.330 7.954 -7.530 1.00 97.81 83 ARG A N 1
ATOM 607 C CA . ARG A 1 83 ? 5.863 9.309 -7.823 1.00 97.81 83 ARG A CA 1
ATOM 608 C C . ARG A 1 83 ? 4.378 9.329 -8.150 1.00 97.81 83 ARG A C 1
ATOM 610 O O . ARG A 1 83 ? 3.880 8.404 -8.784 1.00 97.81 83 ARG A O 1
ATOM 617 N N . GLN A 1 84 ? 3.689 10.402 -7.770 1.00 97.25 84 GLN A N 1
ATOM 618 C CA . GLN A 1 84 ? 2.357 10.719 -8.278 1.00 97.25 84 GLN A CA 1
ATOM 619 C C . GLN A 1 84 ? 2.470 11.491 -9.592 1.00 97.25 84 GLN A C 1
ATOM 621 O O . GLN A 1 84 ? 3.206 12.476 -9.681 1.00 97.25 84 GLN A O 1
ATOM 626 N N . GLY A 1 85 ? 1.706 11.080 -10.595 1.00 96.62 85 GLY A N 1
ATOM 627 C CA . GLY A 1 85 ? 1.771 11.605 -11.951 1.00 96.62 85 GLY A CA 1
ATOM 628 C C . GLY A 1 85 ? 2.706 10.802 -12.850 1.00 96.62 85 GLY A C 1
ATOM 629 O O . GLY A 1 85 ? 3.220 9.743 -12.487 1.00 96.62 85 GLY A O 1
ATOM 630 N N . GLU A 1 86 ? 2.890 11.304 -14.066 1.00 94.44 86 GLU A N 1
ATOM 631 C CA . GLU A 1 86 ? 3.576 10.588 -15.134 1.00 94.44 86 GLU A CA 1
ATOM 632 C C . GLU A 1 86 ? 5.082 10.864 -15.167 1.00 94.44 86 GLU A C 1
ATOM 634 O O . GLU A 1 86 ? 5.525 12.014 -15.232 1.00 94.44 86 GLU A O 1
ATOM 639 N N . GLY A 1 87 ? 5.875 9.795 -15.214 1.00 94.31 87 GLY A N 1
ATOM 640 C CA . GLY A 1 87 ? 7.317 9.876 -15.402 1.00 94.31 87 GLY A CA 1
ATOM 641 C C . GLY A 1 87 ? 8.071 10.467 -14.207 1.00 94.31 87 GLY A C 1
ATOM 642 O O . GLY A 1 87 ? 7.561 10.613 -13.097 1.00 94.31 87 GLY A O 1
ATOM 643 N N . ALA A 1 88 ? 9.335 10.818 -14.448 1.00 93.44 88 ALA A N 1
ATOM 644 C CA . ALA A 1 88 ? 10.240 11.322 -13.411 1.00 93.44 88 ALA A CA 1
ATOM 645 C C . ALA A 1 88 ? 9.914 12.750 -12.922 1.00 93.44 88 ALA A C 1
ATOM 647 O O . ALA A 1 88 ? 10.461 13.184 -11.912 1.00 93.44 88 ALA A O 1
ATOM 648 N N . SER A 1 89 ? 9.030 13.480 -13.611 1.00 92.56 89 SER A N 1
ATOM 649 C CA . SER A 1 89 ? 8.570 14.818 -13.208 1.00 92.56 89 SER A CA 1
ATOM 650 C C . SER A 1 89 ? 7.419 14.799 -12.198 1.00 92.56 89 SER A C 1
ATOM 652 O O . SER A 1 89 ? 7.021 15.861 -11.726 1.00 92.56 89 SER A O 1
ATOM 654 N N . GLY A 1 90 ? 6.865 13.624 -11.879 1.00 93.88 90 GLY A N 1
ATOM 655 C CA . GLY A 1 90 ? 5.811 13.484 -10.875 1.00 93.88 90 GLY A CA 1
ATOM 656 C C . GLY A 1 90 ? 6.261 13.870 -9.460 1.00 93.88 90 GLY A C 1
ATOM 657 O O . GLY A 1 90 ? 7.458 13.924 -9.162 1.00 93.88 90 GLY A O 1
ATOM 658 N N . VAL A 1 91 ? 5.299 14.102 -8.565 1.00 96.38 91 VAL A N 1
ATOM 659 C CA . VAL A 1 91 ? 5.551 14.411 -7.146 1.00 96.38 91 VAL A CA 1
ATOM 660 C C . VAL A 1 91 ? 6.142 13.180 -6.465 1.00 96.38 91 VAL A C 1
ATOM 662 O O . VAL A 1 91 ? 5.534 12.116 -6.512 1.00 96.38 91 VAL A O 1
ATOM 665 N N . LEU A 1 92 ? 7.315 13.303 -5.839 1.00 96.25 92 LEU A N 1
ATOM 666 C CA . LEU A 1 92 ? 7.948 12.201 -5.110 1.00 96.25 92 LEU A CA 1
ATOM 667 C C . LEU A 1 92 ? 7.140 11.852 -3.856 1.00 96.25 92 LEU A C 1
ATOM 669 O O . LEU A 1 92 ? 6.923 12.716 -3.013 1.00 96.25 92 LEU A O 1
ATOM 673 N N . LEU A 1 93 ? 6.723 10.590 -3.746 1.00 93.38 93 LEU A N 1
ATOM 674 C CA . LEU A 1 93 ? 5.964 10.069 -2.606 1.00 93.38 93 LEU A CA 1
ATOM 675 C C . LEU A 1 93 ? 6.836 9.209 -1.688 1.00 93.38 93 LEU A C 1
ATOM 677 O O . LEU A 1 93 ? 6.756 9.332 -0.473 1.00 93.38 93 LEU A O 1
ATOM 681 N N . ALA A 1 94 ? 7.689 8.363 -2.265 1.00 92.44 94 ALA A N 1
ATOM 682 C CA . ALA A 1 94 ? 8.650 7.557 -1.518 1.00 92.44 94 ALA A CA 1
ATOM 683 C C . ALA A 1 94 ? 9.901 7.291 -2.351 1.00 92.44 94 ALA A C 1
ATOM 685 O O . ALA A 1 94 ? 9.862 7.305 -3.584 1.00 92.44 94 ALA A O 1
ATOM 686 N N . SER A 1 95 ? 11.006 7.002 -1.670 1.00 95.00 95 SER A N 1
ATOM 687 C CA . SER A 1 95 ? 12.235 6.552 -2.313 1.00 95.00 95 SER A CA 1
ATOM 688 C C . SER A 1 95 ? 13.037 5.632 -1.407 1.00 95.00 95 SER A C 1
ATOM 690 O O . SER A 1 95 ? 13.109 5.8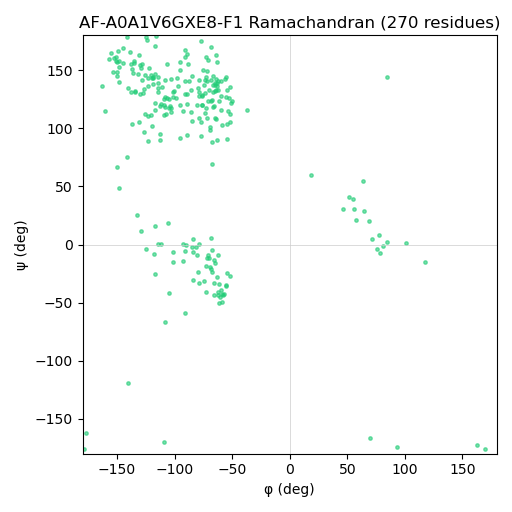74 -0.204 1.00 95.00 95 SER A O 1
ATOM 692 N N . GLN A 1 96 ? 13.707 4.642 -1.988 1.00 94.12 96 GLN A N 1
ATOM 693 C CA . GLN A 1 96 ? 14.644 3.778 -1.276 1.00 94.12 96 GLN A CA 1
ATOM 694 C C . GLN A 1 96 ? 15.773 3.312 -2.193 1.00 94.12 96 GLN A C 1
ATOM 696 O O . GLN A 1 96 ? 15.596 3.181 -3.405 1.00 94.12 96 GLN A O 1
ATOM 701 N N . THR A 1 97 ? 16.935 3.017 -1.619 1.00 95.44 97 THR A N 1
ATOM 702 C CA . THR A 1 97 ? 18.005 2.344 -2.3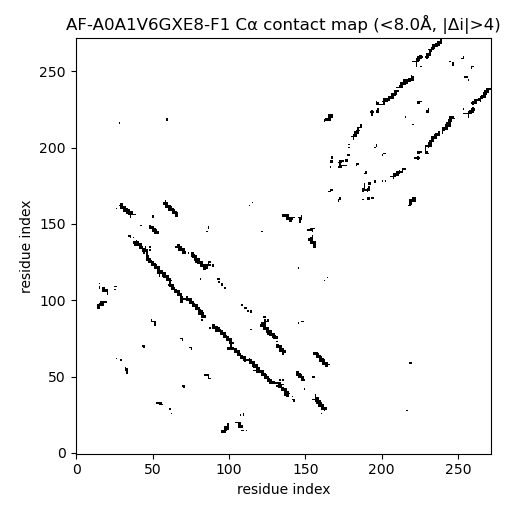59 1.00 95.44 97 THR A CA 1
ATOM 703 C C . THR A 1 97 ? 17.636 0.881 -2.563 1.00 95.44 97 THR A C 1
ATOM 705 O O . THR A 1 97 ? 17.288 0.187 -1.608 1.00 95.44 97 THR A O 1
ATOM 708 N N . VAL A 1 98 ? 17.745 0.415 -3.804 1.00 95.06 98 VAL A N 1
ATOM 709 C CA . VAL A 1 98 ? 17.563 -0.982 -4.197 1.00 95.06 98 VAL A CA 1
ATOM 710 C C . VAL A 1 98 ? 18.823 -1.487 -4.883 1.00 95.06 98 VAL A C 1
ATOM 712 O O . VAL A 1 98 ? 19.568 -0.721 -5.496 1.00 95.06 98 VAL A O 1
ATOM 715 N N . THR A 1 99 ? 19.068 -2.785 -4.784 1.00 94.31 99 THR A N 1
ATOM 716 C CA . THR A 1 99 ? 20.180 -3.456 -5.467 1.00 94.31 99 THR A CA 1
ATOM 717 C C . THR A 1 99 ? 19.662 -4.467 -6.480 1.00 94.31 99 THR A C 1
ATOM 719 O O . THR A 1 99 ? 18.456 -4.615 -6.632 1.00 94.31 99 THR A O 1
ATOM 722 N N . GLY A 1 100 ? 20.553 -5.143 -7.194 1.00 91.31 100 GLY A N 1
ATOM 723 C CA . GLY A 1 100 ? 20.239 -6.324 -7.982 1.00 91.31 100 GLY A CA 1
ATOM 724 C C . GLY A 1 100 ? 21.468 -6.903 -8.667 1.00 91.31 100 GLY A C 1
ATOM 725 O O . GLY A 1 100 ? 22.592 -6.449 -8.461 1.00 91.31 100 GLY A O 1
ATOM 726 N N . ASP A 1 101 ? 21.244 -7.936 -9.474 1.00 88.88 101 ASP A N 1
ATOM 727 C CA . ASP A 1 101 ? 22.280 -8.649 -10.224 1.00 88.88 101 ASP A CA 1
ATOM 728 C C . ASP A 1 101 ? 21.970 -8.666 -11.733 1.00 88.88 101 ASP A C 1
ATOM 730 O O . ASP A 1 101 ? 20.926 -8.173 -12.181 1.00 88.88 101 ASP A O 1
ATOM 734 N N . GLY A 1 102 ? 22.889 -9.221 -12.522 1.00 90.94 102 GLY A N 1
ATOM 735 C CA . GLY A 1 102 ? 22.780 -9.315 -13.979 1.00 90.94 102 GLY A CA 1
ATOM 736 C C . GLY A 1 102 ? 21.882 -10.425 -14.518 1.00 90.94 102 GLY A C 1
ATOM 737 O O . GLY A 1 102 ? 21.747 -10.565 -15.731 1.00 90.94 102 GLY A O 1
ATOM 738 N N . VAL A 1 103 ? 21.254 -11.233 -13.662 1.00 91.75 103 VAL A N 1
ATOM 739 C CA . VAL A 1 103 ? 20.375 -12.313 -14.122 1.00 91.75 103 VAL A CA 1
ATOM 740 C C . VAL A 1 103 ? 19.043 -11.732 -14.591 1.00 91.75 103 VAL A C 1
ATOM 742 O O . VAL A 1 103 ? 18.362 -11.024 -13.843 1.00 91.75 103 VAL A O 1
ATOM 745 N N . ASN A 1 104 ? 18.641 -12.090 -15.813 1.00 91.12 104 ASN A N 1
ATOM 746 C CA . ASN A 1 104 ? 17.335 -11.755 -16.375 1.00 91.12 104 ASN A CA 1
ATOM 747 C C . ASN A 1 104 ? 16.220 -12.524 -15.653 1.00 91.12 104 ASN A C 1
ATOM 749 O O . ASN A 1 104 ? 15.944 -13.684 -15.958 1.00 91.12 104 ASN A O 1
ATOM 753 N N . ARG A 1 105 ? 15.569 -11.860 -14.698 1.00 89.62 105 ARG A N 1
ATOM 754 C CA . ARG A 1 105 ? 14.432 -12.386 -13.938 1.00 89.62 105 ARG A CA 1
ATOM 755 C C . ARG A 1 105 ? 13.529 -11.261 -13.455 1.00 89.62 105 ARG A C 1
ATOM 757 O O . ARG A 1 105 ? 13.966 -10.114 -13.352 1.00 89.62 105 ARG A O 1
ATOM 764 N N . LEU A 1 106 ? 12.294 -11.613 -13.116 1.00 90.06 106 LEU A N 1
ATOM 765 C CA . LEU A 1 106 ? 11.408 -10.742 -12.359 1.00 90.06 106 LEU A CA 1
ATOM 766 C C . LEU A 1 106 ? 12.006 -10.530 -10.964 1.00 90.06 106 LEU A C 1
ATOM 768 O O . LEU A 1 106 ? 12.416 -11.486 -10.303 1.00 90.06 106 LEU A O 1
ATOM 772 N N . ARG A 1 107 ? 12.064 -9.281 -10.513 1.00 91.44 107 ARG A N 1
ATOM 773 C CA . ARG A 1 107 ? 12.484 -8.927 -9.154 1.00 91.44 107 ARG A CA 1
ATOM 774 C C . ARG A 1 107 ? 11.324 -8.315 -8.408 1.00 91.44 107 ARG A C 1
ATOM 776 O O . ARG A 1 107 ? 10.554 -7.578 -9.011 1.00 91.44 107 ARG A O 1
ATOM 783 N N . THR A 1 108 ? 11.241 -8.603 -7.115 1.00 92.69 108 THR A N 1
ATOM 784 C CA . THR A 1 108 ? 10.295 -7.968 -6.197 1.00 92.69 108 THR A CA 1
ATOM 785 C C . THR A 1 108 ? 11.018 -6.901 -5.395 1.00 92.69 108 THR A C 1
ATOM 787 O O . THR A 1 108 ? 12.073 -7.160 -4.817 1.00 92.69 108 THR A O 1
ATOM 790 N N . PHE A 1 109 ? 10.422 -5.719 -5.330 1.00 93.62 109 PHE A N 1
ATOM 791 C CA . PHE A 1 109 ? 10.870 -4.601 -4.520 1.00 93.62 109 PHE A CA 1
ATOM 792 C C . PHE A 1 109 ? 9.753 -4.269 -3.536 1.00 93.62 109 PHE A C 1
ATOM 794 O O . PHE A 1 109 ? 8.745 -3.673 -3.915 1.00 93.62 109 PHE A O 1
ATOM 801 N N . VAL A 1 110 ? 9.918 -4.705 -2.287 1.00 90.69 110 VAL A N 1
ATOM 802 C CA . VAL A 1 110 ? 9.024 -4.331 -1.185 1.00 90.69 110 VAL A CA 1
ATOM 803 C C . VAL A 1 110 ? 9.400 -2.928 -0.731 1.00 90.69 110 VAL A C 1
ATOM 805 O O . VAL A 1 110 ? 10.582 -2.625 -0.537 1.00 90.69 110 VAL A O 1
ATOM 808 N N . LEU A 1 111 ? 8.400 -2.065 -0.609 1.00 89.12 111 LEU A N 1
ATOM 809 C CA . LEU A 1 111 ? 8.592 -0.687 -0.202 1.00 89.12 111 LEU A CA 1
ATOM 810 C C . LEU A 1 111 ? 8.772 -0.621 1.313 1.00 89.12 111 LEU A C 1
ATOM 812 O O . LEU A 1 111 ? 7.946 -1.131 2.064 1.00 89.12 111 LEU A O 1
ATOM 816 N N . ALA A 1 112 ? 9.845 0.031 1.761 1.00 83.19 112 ALA A N 1
ATOM 817 C CA . ALA A 1 112 ? 10.100 0.261 3.183 1.00 83.19 112 ALA A CA 1
ATOM 818 C C . ALA A 1 112 ? 9.014 1.144 3.821 1.00 83.19 112 ALA A C 1
ATOM 820 O O . ALA A 1 112 ? 8.731 1.042 5.011 1.00 83.19 112 ALA A O 1
ATOM 821 N N . THR A 1 113 ? 8.395 2.004 3.013 1.00 79.06 113 THR A N 1
ATOM 822 C CA . THR A 1 113 ? 7.241 2.818 3.386 1.00 79.06 113 THR A CA 1
ATOM 823 C C . THR A 1 113 ? 6.193 2.660 2.289 1.00 79.06 113 THR A C 1
ATOM 825 O O . THR A 1 113 ? 6.401 3.184 1.190 1.00 79.06 113 THR A O 1
ATOM 828 N N . PRO A 1 114 ? 5.108 1.900 2.533 1.00 87.06 114 PRO A N 1
ATOM 829 C CA . PRO A 1 114 ? 4.018 1.786 1.578 1.00 87.06 114 PRO A CA 1
ATOM 830 C C . PRO A 1 114 ? 3.448 3.161 1.220 1.00 87.06 114 PRO A C 1
ATOM 832 O O . PRO A 1 114 ? 3.359 4.043 2.068 1.00 87.06 114 PRO A O 1
ATOM 835 N N . VAL A 1 115 ? 3.069 3.347 -0.042 1.00 88.75 115 VAL A N 1
ATOM 836 C CA . VAL A 1 115 ? 2.631 4.641 -0.576 1.00 88.75 115 VAL A CA 1
ATOM 837 C C . VAL A 1 115 ? 1.132 4.646 -0.787 1.00 88.75 115 VAL A C 1
ATOM 839 O O . VAL A 1 115 ? 0.606 3.809 -1.521 1.00 88.75 115 VAL A O 1
ATOM 842 N N . ARG A 1 116 ? 0.438 5.633 -0.216 1.00 86.12 116 ARG A N 1
ATOM 843 C CA . ARG A 1 116 ? -0.998 5.803 -0.443 1.00 86.12 116 ARG A CA 1
ATOM 844 C C . ARG A 1 116 ? -1.313 6.053 -1.910 1.00 86.12 116 ARG A C 1
ATOM 846 O O . ARG A 1 116 ? -0.861 7.034 -2.503 1.00 86.12 116 ARG A O 1
ATOM 853 N N . GLN A 1 117 ? -2.170 5.197 -2.456 1.00 89.00 117 GLN A N 1
ATOM 854 C CA . GLN A 1 117 ? -2.743 5.353 -3.780 1.00 89.00 117 GLN A CA 1
ATOM 855 C C . GLN A 1 117 ? -4.270 5.428 -3.738 1.00 89.00 117 GLN A C 1
ATOM 857 O O . GLN A 1 117 ? -4.932 4.798 -2.911 1.00 89.00 117 GLN A O 1
ATOM 862 N N . THR A 1 118 ? -4.826 6.217 -4.651 1.00 88.81 118 THR A N 1
ATOM 863 C CA . THR A 1 118 ? -6.269 6.342 -4.869 1.00 88.81 118 THR A CA 1
ATOM 864 C C . THR A 1 118 ? -6.603 5.722 -6.221 1.00 88.81 118 THR A C 1
ATOM 866 O O . THR A 1 118 ? -5.903 5.995 -7.197 1.00 88.81 118 THR A O 1
ATOM 869 N N . ALA A 1 119 ? -7.669 4.924 -6.291 1.00 91.06 119 ALA A N 1
ATOM 870 C CA . ALA A 1 119 ? -8.151 4.332 -7.536 1.00 91.06 119 ALA A CA 1
ATOM 871 C C . ALA A 1 119 ? -8.346 5.407 -8.621 1.00 91.06 119 ALA A C 1
ATOM 873 O O . ALA A 1 119 ? -8.870 6.490 -8.354 1.00 91.06 119 ALA A O 1
ATOM 874 N N . GLY A 1 120 ? -7.896 5.118 -9.841 1.00 94.69 120 GLY A N 1
ATOM 875 C CA . GLY A 1 120 ? -7.880 6.053 -10.968 1.00 94.69 120 GLY A CA 1
ATOM 876 C C . GLY A 1 120 ? -6.741 7.078 -10.936 1.00 94.69 120 GLY A C 1
ATOM 877 O O . GLY A 1 120 ? -6.548 7.801 -11.912 1.00 94.69 120 GLY A O 1
ATOM 878 N N . GLY A 1 121 ? -5.965 7.155 -9.852 1.00 95.50 121 GLY A N 1
ATOM 879 C CA . GLY A 1 121 ? -4.780 8.004 -9.777 1.00 95.50 121 GLY A CA 1
ATOM 880 C C . GLY A 1 121 ? -3.637 7.458 -10.633 1.00 95.50 121 GLY A C 1
ATOM 881 O O . GLY A 1 121 ? -3.403 6.251 -10.665 1.00 95.50 121 GLY A O 1
ATOM 882 N N . LEU A 1 122 ? -2.906 8.351 -11.303 1.00 97.56 122 LEU A N 1
ATOM 883 C CA . LEU A 1 122 ? -1.710 8.004 -12.069 1.00 97.56 122 LEU A CA 1
ATOM 884 C C . LEU A 1 122 ? -0.472 8.069 -11.170 1.00 97.56 122 LEU A C 1
ATOM 886 O O . LEU A 1 122 ? -0.229 9.084 -10.514 1.00 97.56 122 LEU A O 1
ATOM 890 N N . TYR A 1 123 ? 0.325 7.009 -11.185 1.00 98.25 123 TYR A N 1
ATOM 891 C CA . TYR A 1 123 ? 1.560 6.863 -10.420 1.00 98.25 123 TYR A CA 1
ATOM 892 C C . TYR A 1 123 ? 2.687 6.389 -11.332 1.00 98.25 123 TYR A C 1
ATOM 894 O O . TYR A 1 123 ? 2.441 5.902 -12.429 1.00 98.25 123 TYR A O 1
ATOM 902 N N . THR A 1 124 ? 3.934 6.531 -10.892 1.00 98.31 124 THR A N 1
ATOM 903 C CA . THR A 1 124 ? 5.120 6.087 -11.630 1.00 98.31 124 THR A CA 1
ATOM 904 C C . THR A 1 124 ? 6.136 5.475 -10.682 1.00 98.31 124 THR A C 1
ATOM 906 O O . THR A 1 124 ? 6.447 6.075 -9.654 1.00 98.31 124 THR A O 1
ATOM 909 N N . PHE A 1 125 ? 6.706 4.327 -11.053 1.00 97.94 125 PHE A N 1
ATOM 910 C CA . PHE A 1 125 ? 7.950 3.853 -10.450 1.00 97.94 125 PHE A CA 1
ATOM 911 C C . PHE A 1 125 ? 9.145 4.230 -11.330 1.00 97.94 125 PHE A C 1
ATOM 913 O O . PHE A 1 125 ? 9.100 4.084 -12.554 1.00 97.94 125 PHE A O 1
ATOM 920 N N . VAL A 1 126 ? 10.222 4.710 -10.711 1.00 98.19 126 VAL A N 1
ATOM 921 C CA . VAL A 1 126 ? 11.461 5.127 -11.383 1.00 98.19 126 VAL A CA 1
ATOM 922 C C . VAL A 1 126 ? 12.636 4.418 -10.727 1.00 98.19 126 VAL A C 1
ATOM 924 O O . VAL A 1 126 ? 12.772 4.470 -9.512 1.00 98.19 126 VAL A O 1
ATOM 927 N N . PHE A 1 127 ? 13.515 3.802 -11.515 1.00 97.56 127 PHE A N 1
ATOM 928 C CA . PHE A 1 127 ? 14.843 3.407 -11.042 1.00 97.56 127 PHE A CA 1
ATOM 929 C C . PHE A 1 127 ? 15.827 4.509 -11.419 1.00 97.56 127 PHE A C 1
ATOM 931 O O . PHE A 1 127 ? 16.329 4.488 -12.533 1.00 97.56 127 PHE A O 1
ATOM 938 N N . SER A 1 128 ? 16.069 5.499 -10.564 1.00 96.69 128 SER A N 1
ATOM 939 C CA . SER A 1 128 ? 17.020 6.587 -10.828 1.00 96.69 128 SER A CA 1
ATOM 940 C C . SER A 1 128 ? 18.430 6.230 -10.343 1.00 96.69 128 SER A C 1
ATOM 942 O O . SER A 1 128 ? 18.620 5.285 -9.578 1.00 96.69 128 SER A O 1
ATOM 944 N N . ASN A 1 129 ? 19.441 6.972 -10.810 1.00 95.88 129 ASN A N 1
ATOM 945 C CA . ASN A 1 129 ? 20.834 6.845 -10.357 1.00 95.88 129 ASN A CA 1
ATOM 946 C C . ASN A 1 129 ? 21.379 5.404 -10.387 1.00 95.88 129 ASN A C 1
ATOM 948 O O . ASN A 1 129 ? 22.063 4.972 -9.457 1.00 95.88 129 ASN A O 1
ATOM 952 N N . ALA A 1 130 ? 21.060 4.647 -11.441 1.00 97.00 130 ALA A N 1
ATOM 953 C CA . ALA A 1 130 ? 21.563 3.289 -11.578 1.00 97.00 130 ALA A CA 1
ATOM 954 C C . ALA A 1 130 ? 23.098 3.282 -11.710 1.00 97.00 130 ALA A C 1
ATOM 956 O O . ALA A 1 130 ? 23.664 4.043 -12.497 1.00 97.00 130 ALA A O 1
ATOM 957 N N . SER A 1 131 ? 23.774 2.407 -10.961 1.00 97.19 131 SER A N 1
ATOM 958 C CA . SER A 1 131 ? 25.242 2.300 -10.945 1.00 97.19 131 SER A CA 1
ATOM 959 C C . SER A 1 131 ? 25.832 1.742 -12.245 1.00 97.19 131 SER A C 1
ATOM 961 O O . SER A 1 131 ? 27.018 1.913 -12.510 1.00 97.19 131 SER A O 1
ATOM 963 N N . THR A 1 132 ? 25.011 1.067 -13.049 1.00 96.81 132 THR A N 1
ATOM 964 C CA . THR A 1 132 ? 25.319 0.598 -14.404 1.00 96.81 132 THR A CA 1
ATOM 965 C C . THR A 1 132 ? 24.056 0.678 -15.269 1.00 96.81 132 THR A C 1
ATOM 967 O O . THR A 1 132 ? 22.953 0.897 -14.762 1.00 96.81 132 THR A O 1
ATOM 970 N N . GLY A 1 133 ? 24.203 0.507 -16.581 1.00 96.94 133 GLY A N 1
ATOM 971 C CA . GLY A 1 133 ? 23.085 0.493 -17.514 1.00 96.94 133 GLY A CA 1
ATOM 972 C C . GLY A 1 133 ? 22.168 -0.706 -17.270 1.00 96.94 133 GLY A C 1
ATOM 973 O O . GLY A 1 133 ? 22.575 -1.856 -17.435 1.00 96.94 133 GLY A O 1
ATOM 974 N N . LEU A 1 134 ? 20.905 -0.456 -16.939 1.00 97.25 134 LEU A N 1
ATOM 975 C CA . LEU A 1 134 ? 19.898 -1.491 -16.719 1.00 97.25 134 LEU A CA 1
ATOM 976 C C . LEU A 1 134 ? 19.250 -1.928 -18.038 1.00 97.25 134 LEU A C 1
ATOM 978 O O . LEU A 1 134 ? 19.020 -1.121 -18.938 1.00 97.25 134 LEU A O 1
ATOM 982 N N . THR A 1 135 ? 18.923 -3.210 -18.135 1.00 96.81 135 THR A N 1
ATOM 983 C CA . THR A 1 135 ? 17.999 -3.752 -19.122 1.00 96.81 135 THR A CA 1
ATOM 984 C C . THR A 1 135 ? 16.642 -3.994 -18.468 1.00 96.81 135 THR A C 1
ATOM 986 O O . THR A 1 135 ? 16.557 -4.615 -17.406 1.00 96.81 135 THR A O 1
ATOM 989 N N . VAL A 1 136 ? 15.581 -3.525 -19.124 1.00 95.25 136 VAL A N 1
ATOM 990 C CA . VAL A 1 136 ? 14.185 -3.790 -18.748 1.00 95.25 136 VAL A CA 1
ATOM 991 C C . VAL A 1 136 ? 13.460 -4.524 -19.868 1.00 95.25 136 VAL A C 1
ATOM 993 O O . VAL A 1 136 ? 13.714 -4.272 -21.051 1.00 95.25 136 VAL A O 1
ATOM 996 N N . ARG A 1 137 ? 12.554 -5.438 -19.509 1.00 94.25 137 ARG A N 1
ATOM 997 C CA . ARG A 1 137 ? 11.669 -6.085 -20.489 1.00 94.25 137 ARG A CA 1
ATOM 998 C C . ARG A 1 137 ? 10.411 -5.263 -20.704 1.00 94.25 137 ARG A C 1
ATOM 1000 O O . ARG A 1 137 ? 9.842 -4.759 -19.740 1.00 94.25 137 ARG A O 1
ATOM 1007 N N . ALA A 1 138 ? 9.968 -5.187 -21.953 1.00 93.00 138 ALA A N 1
ATOM 1008 C CA . ALA A 1 138 ? 8.767 -4.471 -22.355 1.00 93.00 138 ALA A CA 1
ATOM 1009 C C . ALA A 1 138 ? 7.960 -5.246 -23.404 1.00 93.00 138 ALA A C 1
ATOM 1011 O O . ALA A 1 138 ? 8.449 -6.188 -24.025 1.00 93.00 138 ALA A O 1
ATOM 1012 N N . SER A 1 139 ? 6.721 -4.837 -23.630 1.00 91.06 139 SER A N 1
ATOM 1013 C CA . SER A 1 139 ? 5.823 -5.385 -24.650 1.00 91.06 139 SER A CA 1
ATOM 1014 C C . SER A 1 139 ? 5.073 -4.255 -25.349 1.00 91.06 139 SER A C 1
ATOM 1016 O O . SER A 1 139 ? 4.968 -3.160 -24.802 1.00 91.06 139 SER A O 1
ATOM 1018 N N . GLY A 1 140 ? 4.617 -4.490 -26.582 1.00 85.81 140 GLY A N 1
ATOM 1019 C CA . GLY A 1 140 ? 3.843 -3.499 -27.328 1.00 85.81 140 GLY A CA 1
ATOM 1020 C C . GLY A 1 140 ? 2.441 -3.326 -26.735 1.00 85.81 140 GLY A C 1
ATOM 1021 O O . GLY A 1 140 ? 1.713 -4.308 -26.635 1.00 85.81 140 GLY A O 1
ATOM 1022 N N . ASN A 1 141 ? 2.115 -2.086 -26.362 1.00 72.31 141 ASN A N 1
ATOM 1023 C CA . ASN A 1 141 ? 0.838 -1.512 -25.910 1.00 72.31 141 ASN A CA 1
ATOM 1024 C C . ASN A 1 141 ? -0.245 -2.498 -25.423 1.00 72.31 141 ASN A C 1
ATOM 1026 O O . ASN A 1 141 ? -1.347 -2.546 -25.975 1.00 72.31 141 ASN A O 1
ATOM 1030 N N . SER A 1 142 ? 0.059 -3.282 -24.388 1.00 78.81 142 SER A N 1
ATOM 1031 C CA . SER A 1 142 ? -0.915 -4.157 -23.725 1.00 78.81 142 SER A CA 1
ATOM 1032 C C . SER A 1 142 ? -1.445 -3.588 -22.410 1.00 78.81 142 SER A C 1
ATOM 1034 O O . SER A 1 142 ? -2.452 -4.085 -21.910 1.00 78.81 142 SER A O 1
ATOM 1036 N N . TYR A 1 143 ? -0.797 -2.564 -21.844 1.00 87.38 143 TYR A N 1
ATOM 1037 C CA . TYR A 1 143 ? -1.193 -1.959 -20.577 1.00 87.38 143 TYR A CA 1
ATOM 1038 C C . TYR A 1 143 ? -1.694 -0.524 -20.791 1.00 87.38 143 TYR A C 1
ATOM 1040 O O . TYR A 1 143 ? -0.936 0.435 -20.803 1.00 87.38 143 TYR A O 1
ATOM 1048 N N . ALA A 1 144 ? -3.012 -0.364 -20.923 1.00 84.81 144 ALA A N 1
ATOM 1049 C CA . ALA A 1 144 ? -3.632 0.929 -21.233 1.00 84.81 144 ALA A CA 1
ATOM 1050 C C . ALA A 1 144 ? -3.565 1.967 -20.091 1.00 84.81 144 ALA A C 1
ATOM 1052 O O . ALA A 1 144 ? -3.891 3.134 -20.300 1.00 84.81 144 ALA A O 1
ATOM 1053 N N . GLY A 1 145 ? -3.186 1.552 -18.877 1.00 88.00 145 GLY A N 1
ATOM 1054 C CA . GLY A 1 145 ? -3.204 2.395 -17.679 1.00 88.00 145 GLY A CA 1
ATOM 1055 C C . GLY A 1 145 ? -1.966 3.273 -17.492 1.00 88.00 145 GLY A C 1
ATOM 1056 O O . GLY A 1 145 ? -1.843 3.907 -16.448 1.00 88.00 145 GLY A O 1
ATOM 1057 N N . GLY A 1 146 ? -1.022 3.306 -18.432 1.00 91.06 146 GLY A N 1
ATOM 1058 C CA . GLY A 1 146 ? 0.202 4.085 -18.276 1.00 91.06 146 GLY A CA 1
ATOM 1059 C C . GLY A 1 146 ? 1.108 4.037 -19.498 1.00 91.06 146 GLY A C 1
ATOM 1060 O O . GLY A 1 146 ? 0.663 3.723 -20.597 1.00 91.06 146 GLY A O 1
ATOM 1061 N N . ARG A 1 147 ? 2.375 4.409 -19.305 1.00 93.19 147 ARG A N 1
ATOM 1062 C CA . ARG A 1 147 ? 3.412 4.370 -20.341 1.00 93.19 147 ARG A CA 1
ATOM 1063 C C . ARG A 1 147 ? 4.795 4.155 -19.743 1.00 93.19 147 ARG A C 1
ATOM 1065 O O . ARG A 1 147 ? 5.055 4.531 -18.597 1.00 93.19 147 ARG A O 1
ATOM 1072 N N . CYS A 1 148 ? 5.721 3.652 -20.550 1.00 94.12 148 CYS A N 1
ATOM 1073 C CA . CYS A 1 148 ? 7.130 3.594 -20.177 1.00 94.12 148 CYS A CA 1
ATOM 1074 C C . CYS A 1 148 ? 7.932 4.831 -20.615 1.00 94.12 148 CYS A C 1
ATOM 1076 O O . CYS A 1 148 ? 7.513 5.618 -21.468 1.00 94.12 148 CYS A O 1
ATOM 1078 N N . ARG A 1 149 ? 9.151 4.959 -20.076 1.00 92.75 149 ARG A N 1
ATOM 1079 C CA . ARG A 1 149 ? 10.132 5.978 -20.484 1.00 92.75 149 ARG A CA 1
ATOM 1080 C C . ARG A 1 149 ? 10.509 5.903 -21.956 1.00 92.75 149 ARG A C 1
ATOM 1082 O O . ARG A 1 149 ? 10.722 6.934 -22.587 1.00 92.75 149 ARG A O 1
ATOM 1089 N N . ASN A 1 150 ? 10.717 4.689 -22.454 1.00 89.94 150 ASN A N 1
ATOM 1090 C CA . ASN A 1 150 ? 11.430 4.473 -23.705 1.00 89.94 150 ASN A CA 1
ATOM 1091 C C . ASN A 1 150 ? 10.575 4.738 -24.937 1.00 89.94 150 ASN A C 1
ATOM 1093 O O . ASN A 1 150 ? 11.110 5.165 -25.958 1.00 89.94 150 ASN A O 1
ATOM 1097 N N . HIS A 1 151 ? 9.273 4.471 -24.861 1.00 85.44 151 HIS A N 1
ATOM 1098 C CA . HIS A 1 151 ? 8.387 4.621 -26.001 1.00 85.44 151 HIS A CA 1
ATOM 1099 C C . HIS A 1 151 ? 6.925 4.656 -25.558 1.00 85.44 151 HIS A C 1
ATOM 1101 O O . HIS A 1 151 ? 6.481 3.798 -24.801 1.00 85.44 151 HIS A O 1
ATOM 1107 N N . ALA A 1 152 ? 6.136 5.565 -26.130 1.00 84.00 152 ALA A N 1
ATOM 1108 C CA . ALA A 1 152 ? 4.713 5.743 -25.810 1.00 84.00 152 ALA A CA 1
ATOM 1109 C C . ALA A 1 152 ? 3.792 4.584 -26.258 1.00 84.00 152 ALA A C 1
ATOM 1111 O O . ALA A 1 152 ? 2.578 4.695 -26.181 1.00 84.00 152 ALA A O 1
ATOM 1112 N N . SER A 1 153 ? 4.355 3.497 -26.782 1.00 88.12 153 SER A N 1
ATOM 1113 C CA . SER A 1 153 ? 3.605 2.343 -27.311 1.00 88.12 153 SER A CA 1
ATOM 1114 C C . SER A 1 153 ? 4.117 1.034 -26.731 1.00 88.12 153 SER A C 1
ATOM 1116 O O . SER A 1 1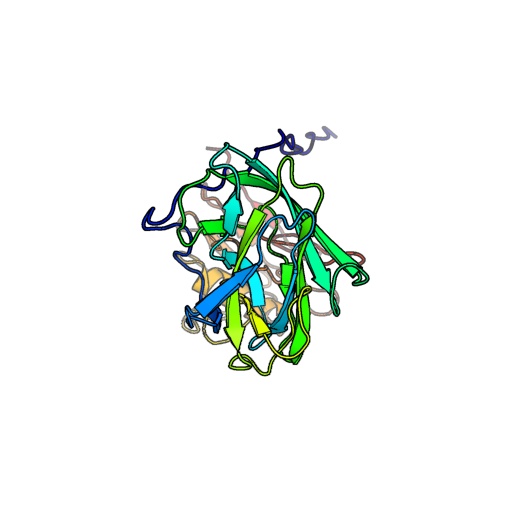53 ? 3.817 -0.032 -27.259 1.00 88.12 153 SER A O 1
ATOM 1118 N N . TYR A 1 154 ? 4.951 1.120 -25.699 1.00 92.00 154 TYR A N 1
ATOM 1119 C CA . TYR A 1 154 ? 5.490 -0.030 -25.010 1.00 92.00 154 TYR A CA 1
ATOM 1120 C C . TYR A 1 154 ? 5.322 0.167 -23.517 1.00 92.00 154 TYR A C 1
ATOM 1122 O O . TYR A 1 154 ? 5.469 1.280 -23.012 1.00 92.00 154 TYR A O 1
ATOM 1130 N N . ASP A 1 155 ? 5.104 -0.944 -22.834 1.00 94.25 155 ASP A N 1
ATOM 1131 C CA . ASP A 1 155 ? 4.984 -0.996 -21.388 1.00 94.25 155 ASP A CA 1
ATOM 1132 C C . ASP A 1 155 ? 5.926 -2.047 -20.844 1.00 94.25 155 ASP A C 1
ATOM 1134 O O . ASP A 1 155 ? 6.113 -3.113 -21.441 1.00 94.25 155 ASP A O 1
ATOM 1138 N N . TYR A 1 156 ? 6.534 -1.747 -19.705 1.00 95.00 156 TYR A N 1
ATOM 1139 C CA . TYR A 1 156 ? 7.400 -2.697 -19.033 1.00 95.00 156 TYR A CA 1
ATOM 1140 C C . TYR A 1 156 ? 6.619 -3.927 -18.589 1.00 95.00 156 TYR A C 1
ATOM 1142 O O . TYR A 1 156 ? 5.406 -3.884 -18.401 1.00 95.00 156 TYR A O 1
ATOM 1150 N N . ASN A 1 157 ? 7.331 -5.033 -18.408 1.00 94.44 157 ASN A N 1
ATOM 1151 C CA . ASN A 1 157 ? 6.811 -6.136 -17.626 1.00 94.44 157 ASN A CA 1
ATOM 1152 C C . ASN A 1 157 ? 6.870 -5.735 -16.150 1.00 94.44 157 ASN A C 1
ATOM 1154 O O . ASN A 1 157 ? 7.968 -5.539 -15.613 1.00 94.44 157 ASN A O 1
ATOM 1158 N N . PHE A 1 158 ? 5.707 -5.570 -15.526 1.00 95.19 158 PHE A N 1
ATOM 1159 C CA . PHE A 1 158 ? 5.629 -5.141 -14.139 1.00 95.19 158 PHE A CA 1
ATOM 1160 C C . PHE A 1 158 ? 4.385 -5.664 -13.432 1.00 95.19 158 PHE A C 1
ATOM 1162 O O . PHE A 1 158 ? 3.396 -6.023 -14.069 1.00 95.19 158 PHE A O 1
ATOM 1169 N N . ARG A 1 159 ? 4.432 -5.647 -12.101 1.00 95.75 159 ARG A N 1
ATOM 1170 C CA . ARG A 1 159 ? 3.256 -5.785 -11.238 1.00 95.75 159 ARG A CA 1
ATOM 1171 C C . ARG A 1 159 ? 3.319 -4.790 -10.091 1.00 95.75 159 ARG A C 1
ATOM 1173 O O . ARG A 1 159 ? 4.413 -4.446 -9.645 1.00 95.75 159 ARG A O 1
ATOM 1180 N N . THR A 1 160 ? 2.169 -4.371 -9.589 1.00 96.12 160 THR A N 1
ATOM 1181 C CA . THR A 1 160 ? 2.041 -3.601 -8.349 1.00 96.12 160 THR A CA 1
ATOM 1182 C C . THR A 1 160 ? 1.194 -4.369 -7.352 1.00 96.12 160 THR A C 1
ATOM 1184 O O . THR A 1 160 ? 0.238 -5.053 -7.715 1.00 96.12 160 THR A O 1
ATOM 1187 N N . TRP A 1 161 ? 1.572 -4.266 -6.085 1.00 93.75 161 TRP A N 1
ATOM 1188 C CA . TRP A 1 161 ? 0.933 -4.958 -4.980 1.00 93.75 161 TRP A CA 1
ATOM 1189 C C . TRP A 1 161 ? 0.548 -3.942 -3.926 1.00 93.75 161 TRP A C 1
ATOM 1191 O O . TRP A 1 161 ? 1.354 -3.078 -3.569 1.00 93.75 161 TRP A O 1
ATOM 1201 N N . VAL A 1 162 ? -0.674 -4.054 -3.431 1.00 89.75 162 VAL A N 1
ATOM 1202 C CA . VAL A 1 162 ? -1.253 -3.120 -2.477 1.00 89.75 162 VAL A CA 1
ATOM 1203 C C . VAL A 1 162 ? -1.604 -3.822 -1.178 1.00 89.75 162 VAL A C 1
ATOM 1205 O O . VAL A 1 162 ? -2.161 -4.918 -1.174 1.00 89.75 162 VAL A O 1
ATOM 1208 N N . LEU A 1 163 ? -1.318 -3.161 -0.065 1.00 83.81 163 LEU A N 1
ATOM 1209 C CA . LEU A 1 163 ? -1.993 -3.434 1.196 1.00 83.81 163 LEU A CA 1
ATOM 1210 C C . LEU A 1 163 ? -3.348 -2.727 1.154 1.00 83.81 163 LEU A C 1
ATOM 1212 O O . LEU A 1 163 ? -3.436 -1.570 0.718 1.00 83.81 163 LEU A O 1
ATOM 1216 N N . ALA A 1 164 ? -4.412 -3.417 1.569 1.00 70.25 164 ALA A N 1
ATOM 1217 C CA . ALA A 1 164 ? -5.740 -2.818 1.581 1.00 70.25 164 ALA A CA 1
ATOM 1218 C C . ALA A 1 164 ? -5.746 -1.570 2.482 1.00 70.25 164 ALA A C 1
ATOM 1220 O O . ALA A 1 164 ? -5.060 -1.497 3.502 1.00 70.25 164 ALA A O 1
ATOM 1221 N N . SER A 1 165 ? -6.449 -0.521 2.058 1.00 66.44 165 SER A N 1
ATOM 1222 C CA . SER A 1 165 ? -6.210 0.820 2.605 1.00 66.44 165 SER A CA 1
ATOM 1223 C C . SER A 1 165 ? -6.857 1.120 3.943 1.00 66.44 165 SER A C 1
ATOM 1225 O O . SER A 1 165 ? -6.579 2.190 4.475 1.00 66.44 165 SER A O 1
ATOM 1227 N N . ASP A 1 166 ? -7.738 0.271 4.465 1.00 64.00 166 ASP A N 1
ATOM 1228 C CA . ASP A 1 166 ? -8.467 0.663 5.662 1.00 64.00 166 ASP A CA 1
ATOM 1229 C C . ASP A 1 166 ? -9.051 -0.528 6.411 1.00 64.00 166 ASP A C 1
ATOM 1231 O O . ASP A 1 166 ? -9.988 -1.175 5.936 1.00 64.00 166 ASP A O 1
ATOM 1235 N N . TRP A 1 167 ? -8.554 -0.757 7.627 1.00 68.19 167 TRP A N 1
ATOM 1236 C CA . TRP A 1 167 ? -9.249 -1.597 8.604 1.00 68.19 167 TRP A CA 1
ATOM 1237 C C . TRP A 1 167 ? -10.691 -1.108 8.839 1.00 68.19 167 TRP A C 1
ATOM 1239 O O . TRP A 1 167 ? -11.564 -1.902 9.171 1.00 68.19 167 TRP A O 1
ATOM 1249 N N . SER A 1 168 ? -10.995 0.174 8.597 1.00 60.69 168 SER A N 1
ATOM 1250 C CA . SER A 1 168 ? -12.363 0.691 8.679 1.00 60.69 168 SER A CA 1
ATOM 1251 C C . SER A 1 168 ? -13.284 0.203 7.551 1.00 60.69 168 SER A C 1
ATOM 1253 O O . SER A 1 168 ? -14.490 0.418 7.645 1.00 60.69 168 SER A O 1
ATOM 1255 N N . GLY A 1 169 ? -12.784 -0.478 6.513 1.00 69.44 169 GLY A N 1
ATOM 1256 C CA . GLY A 1 169 ? -13.607 -1.067 5.452 1.00 69.44 169 GLY A CA 1
ATOM 1257 C C . GLY A 1 169 ? -14.355 -2.324 5.910 1.00 69.44 169 GLY A C 1
ATOM 1258 O O . GLY A 1 169 ? -13.802 -3.149 6.625 1.00 69.44 169 GLY A O 1
ATOM 1259 N N . GLU A 1 170 ? -15.605 -2.510 5.469 1.00 73.88 170 GLU A N 1
ATOM 1260 C CA . GLU A 1 170 ? -16.476 -3.615 5.922 1.00 73.88 170 GLU A CA 1
ATOM 1261 C C . GLU A 1 170 ? -15.857 -5.010 5.736 1.00 73.88 170 GLU A C 1
ATOM 1263 O O . GLU A 1 170 ? -16.017 -5.864 6.600 1.00 73.88 170 GLU A O 1
ATOM 1268 N N . ALA A 1 171 ? -15.074 -5.217 4.673 1.00 79.00 171 ALA A N 1
ATOM 1269 C CA . ALA A 1 171 ? -14.410 -6.490 4.383 1.00 79.00 171 ALA A CA 1
ATOM 1270 C C . ALA A 1 171 ? -13.341 -6.910 5.414 1.00 79.00 171 ALA A C 1
ATOM 1272 O O . ALA A 1 171 ? -12.937 -8.069 5.424 1.00 79.00 171 ALA A O 1
ATOM 1273 N N . TRP A 1 172 ? -12.876 -5.983 6.257 1.00 80.19 172 TRP A N 1
ATOM 1274 C CA . TRP A 1 172 ? -11.781 -6.200 7.208 1.00 80.19 172 TRP A CA 1
ATOM 1275 C C . TRP A 1 172 ? -12.245 -6.177 8.664 1.00 80.19 172 TRP A C 1
ATOM 1277 O O . TRP A 1 172 ? -11.435 -6.340 9.569 1.00 80.19 172 TRP A O 1
ATOM 1287 N N . ARG A 1 173 ? -13.540 -5.981 8.917 1.00 88.94 173 ARG A N 1
ATOM 1288 C CA . ARG A 1 173 ? -14.084 -5.890 10.273 1.00 88.94 173 ARG A CA 1
ATOM 1289 C C . ARG A 1 173 ? -14.787 -7.180 10.665 1.00 88.94 173 ARG A C 1
ATOM 1291 O O . ARG A 1 173 ? -15.503 -7.782 9.872 1.00 88.94 173 ARG A O 1
ATOM 1298 N N . ASP A 1 174 ? -14.636 -7.564 11.926 1.00 93.06 174 ASP A N 1
ATOM 1299 C CA . ASP A 1 174 ? -15.448 -8.614 12.537 1.00 93.06 174 ASP A CA 1
ATOM 1300 C C . ASP A 1 174 ? -16.700 -7.976 13.145 1.00 93.06 174 ASP A C 1
ATOM 1302 O O . ASP A 1 174 ? -16.681 -7.498 14.279 1.00 93.06 174 ASP A O 1
ATOM 1306 N N . THR A 1 175 ? -17.803 -7.959 12.394 1.00 93.44 175 THR A N 1
ATOM 1307 C CA . THR A 1 175 ? -19.068 -7.338 12.825 1.00 93.44 175 THR A CA 1
ATOM 1308 C C . THR A 1 175 ? -19.753 -8.063 13.986 1.00 93.44 175 THR A C 1
ATOM 1310 O O . THR A 1 175 ? -20.770 -7.576 14.479 1.00 93.44 175 THR A O 1
ATOM 1313 N N . SER A 1 176 ? -19.231 -9.212 14.438 1.00 95.56 176 SER A N 1
ATOM 1314 C CA . SER A 1 176 ? -19.689 -9.847 15.679 1.00 95.56 176 SER A CA 1
ATOM 1315 C C . SER A 1 176 ? -19.228 -9.085 16.929 1.00 95.56 176 SER A C 1
ATOM 1317 O O . SER A 1 176 ? -19.836 -9.226 17.992 1.00 95.56 176 SER A O 1
ATOM 1319 N N . PHE A 1 177 ? -18.212 -8.221 16.803 1.00 96.56 177 PHE A N 1
ATOM 1320 C CA . PHE A 1 177 ? -17.846 -7.258 17.836 1.00 96.56 177 PHE A CA 1
ATOM 1321 C C . PHE A 1 177 ? -18.833 -6.079 17.835 1.00 96.56 177 PHE A C 1
ATOM 1323 O O . PHE A 1 177 ? -18.987 -5.360 16.845 1.00 96.56 177 PHE A O 1
ATOM 1330 N N . THR A 1 178 ? -19.516 -5.862 18.956 1.00 97.31 178 THR A N 1
ATOM 1331 C CA . THR A 1 178 ? -20.603 -4.877 19.092 1.00 97.31 178 THR A CA 1
ATOM 1332 C C . THR A 1 178 ? -20.334 -3.895 20.233 1.00 97.31 178 THR A C 1
ATOM 1334 O O . THR A 1 178 ? -19.365 -4.032 20.973 1.00 97.31 178 THR A O 1
ATOM 1337 N N . ALA A 1 179 ? -21.236 -2.931 20.447 1.00 96.38 179 ALA A N 1
ATOM 1338 C CA . ALA A 1 179 ? -21.184 -2.000 21.582 1.00 96.38 179 ALA A CA 1
ATOM 1339 C C . ALA A 1 179 ? -21.288 -2.670 22.975 1.00 96.38 179 ALA A C 1
ATOM 1341 O O . ALA A 1 179 ? -21.128 -1.992 23.989 1.00 96.38 179 ALA A O 1
ATOM 1342 N N . SER A 1 180 ? -21.595 -3.973 23.021 1.00 96.69 180 SER A N 1
ATOM 1343 C CA . SER A 1 180 ? -21.630 -4.791 24.244 1.00 96.69 180 SER A CA 1
ATOM 1344 C C . SER A 1 180 ? -20.387 -5.669 24.435 1.00 96.69 180 SER A C 1
ATOM 1346 O O . SER A 1 180 ? -20.250 -6.330 25.463 1.00 96.69 180 SER A O 1
ATOM 1348 N N . SER A 1 181 ? -19.492 -5.703 23.446 1.00 98.00 181 SER A N 1
ATOM 1349 C CA . SER A 1 181 ? -18.260 -6.486 23.491 1.00 98.00 181 SER A CA 1
ATOM 1350 C C . SER A 1 181 ? -17.195 -5.773 24.322 1.00 98.00 181 SER A C 1
ATOM 1352 O O . SER A 1 181 ? -17.039 -4.559 24.236 1.00 98.00 181 SER A O 1
ATOM 1354 N N . THR A 1 182 ? -16.427 -6.545 25.091 1.00 97.31 182 THR A N 1
ATOM 1355 C CA . THR A 1 182 ? -15.385 -6.025 25.995 1.00 97.31 182 THR A CA 1
ATOM 1356 C C . THR A 1 182 ? -14.004 -6.634 25.760 1.00 97.31 182 THR A C 1
ATOM 1358 O O . THR A 1 182 ? -13.044 -6.224 26.402 1.00 97.31 182 THR A O 1
ATOM 1361 N N . VAL A 1 183 ? -13.874 -7.601 24.846 1.00 98.19 183 VAL A N 1
ATOM 1362 C CA . VAL A 1 183 ? -12.626 -8.342 24.611 1.00 98.19 183 VAL A CA 1
ATOM 1363 C C . VAL A 1 183 ? -12.281 -8.354 23.128 1.00 98.19 183 VAL A C 1
ATOM 1365 O O . VAL A 1 183 ? -13.118 -8.724 22.308 1.00 98.19 183 VAL A O 1
ATOM 1368 N N . ILE A 1 184 ? -11.046 -7.982 22.800 1.00 98.19 184 ILE A N 1
ATOM 1369 C CA . ILE A 1 184 ? -10.491 -7.981 21.442 1.00 98.19 184 ILE A CA 1
ATOM 1370 C C . ILE A 1 184 ? -9.397 -9.047 21.364 1.00 98.19 184 ILE A C 1
ATOM 1372 O O . ILE A 1 184 ? -8.392 -8.962 22.067 1.00 98.19 184 ILE A O 1
ATOM 1376 N N . SER A 1 185 ? -9.569 -10.040 20.493 1.00 97.38 185 SER A N 1
ATOM 1377 C CA . SER A 1 185 ? -8.575 -11.097 20.248 1.00 97.38 185 SER A CA 1
ATOM 1378 C C . SER A 1 185 ? -8.047 -11.126 18.814 1.00 97.38 185 SER A C 1
ATOM 1380 O O . SER A 1 185 ? -7.106 -11.861 18.526 1.00 97.38 185 SER A O 1
ATOM 1382 N N . THR A 1 186 ? -8.629 -10.339 17.905 1.00 95.12 186 THR A N 1
ATOM 1383 C CA . THR A 1 186 ? -8.207 -10.285 16.500 1.00 95.12 186 THR A CA 1
ATOM 1384 C C . THR A 1 186 ? -8.115 -8.854 15.983 1.00 95.12 186 THR A C 1
ATOM 1386 O O . THR A 1 186 ? -8.790 -7.943 16.470 1.00 95.12 186 THR A O 1
ATOM 1389 N N . ALA A 1 187 ? -7.307 -8.657 14.942 1.00 91.31 187 ALA A N 1
ATOM 1390 C CA . ALA A 1 187 ? -7.185 -7.365 14.277 1.00 91.31 187 ALA A CA 1
ATOM 1391 C C . ALA A 1 187 ? -8.516 -6.895 13.654 1.00 91.31 187 ALA A C 1
ATOM 1393 O O . ALA A 1 187 ? -8.847 -5.714 13.733 1.00 91.31 187 ALA A O 1
ATOM 1394 N N . ALA A 1 188 ? -9.344 -7.823 13.159 1.00 90.94 188 ALA A N 1
ATOM 1395 C CA . ALA A 1 188 ? -10.677 -7.522 12.630 1.00 90.94 188 ALA A CA 1
ATOM 1396 C C . ALA A 1 188 ? -11.656 -7.017 13.705 1.00 90.94 188 ALA A C 1
ATOM 1398 O O . ALA A 1 188 ? -12.494 -6.155 13.428 1.00 90.94 188 ALA A O 1
ATOM 1399 N N . GLN A 1 189 ? -11.531 -7.495 14.946 1.00 96.06 189 GLN A N 1
ATOM 1400 C CA . GLN A 1 189 ? -12.297 -6.971 16.081 1.00 96.06 189 GLN A CA 1
ATOM 1401 C C . GLN A 1 189 ? -11.798 -5.593 16.511 1.00 96.06 189 GLN A C 1
ATOM 1403 O O . GLN A 1 189 ? -12.611 -4.705 16.758 1.00 96.06 189 GLN A O 1
ATOM 1408 N N . LEU A 1 190 ? -10.477 -5.380 16.537 1.00 95.19 190 LEU A N 1
ATOM 1409 C CA . LEU A 1 190 ? -9.890 -4.066 16.820 1.00 95.19 190 LEU A CA 1
ATOM 1410 C C . LEU A 1 190 ? -10.340 -3.018 15.786 1.00 95.19 190 LEU A C 1
ATOM 1412 O O . LEU A 1 190 ? -10.673 -1.886 16.135 1.00 95.19 190 LEU A O 1
ATOM 1416 N N . ALA A 1 191 ? -10.430 -3.418 14.522 1.00 91.88 191 ALA A N 1
ATOM 1417 C CA . ALA A 1 191 ? -10.956 -2.605 13.438 1.00 91.88 191 ALA A CA 1
ATOM 1418 C C . ALA A 1 191 ? -12.454 -2.295 13.575 1.00 91.88 191 ALA A C 1
ATOM 1420 O O . ALA A 1 191 ? -12.872 -1.149 13.388 1.00 91.88 191 ALA A O 1
ATOM 1421 N N . GLN A 1 192 ? -13.270 -3.289 13.942 1.00 94.81 192 GLN A N 1
ATOM 1422 C CA . GLN A 1 192 ? -14.688 -3.074 14.236 1.00 94.81 192 GLN A CA 1
ATOM 1423 C C . GLN A 1 192 ? -14.879 -2.131 15.432 1.00 94.81 192 GLN A C 1
ATOM 1425 O O . GLN A 1 192 ? -15.724 -1.239 15.372 1.00 94.81 192 GLN A O 1
ATOM 1430 N N . PHE A 1 193 ? -14.075 -2.274 16.487 1.00 96.31 193 PHE A N 1
ATOM 1431 C CA . PHE A 1 193 ? -14.064 -1.365 17.632 1.00 96.31 193 PHE A CA 1
ATOM 1432 C C . PHE A 1 193 ? -13.756 0.080 17.214 1.00 96.31 193 PHE A C 1
ATOM 1434 O O . PHE A 1 193 ? -14.522 0.988 17.542 1.00 96.31 193 PHE A O 1
ATOM 1441 N N . ALA A 1 194 ? -12.700 0.293 16.422 1.00 93.94 194 ALA A N 1
ATOM 1442 C CA . ALA A 1 194 ? -12.365 1.612 15.887 1.00 93.94 194 ALA A CA 1
ATOM 1443 C C . ALA A 1 194 ? -13.508 2.208 15.056 1.00 93.94 194 ALA A C 1
ATOM 1445 O O . ALA A 1 194 ? -13.862 3.376 15.229 1.00 93.94 194 ALA A O 1
ATOM 1446 N N . TRP A 1 195 ? -14.132 1.399 14.196 1.00 93.44 195 TRP A N 1
ATOM 1447 C CA . TRP A 1 195 ? -15.280 1.824 13.400 1.00 93.44 195 TRP A CA 1
ATOM 1448 C C . TRP A 1 195 ? -16.483 2.215 14.269 1.00 93.44 195 TRP A C 1
ATOM 1450 O O . TRP A 1 195 ? -17.091 3.253 14.012 1.00 93.44 195 TRP A O 1
ATOM 1460 N N . LEU A 1 196 ? -16.805 1.440 15.313 1.00 95.69 196 LEU A N 1
ATOM 1461 C CA . LEU A 1 196 ? -17.902 1.739 16.242 1.00 95.69 196 LEU A CA 1
ATOM 1462 C C . LEU A 1 196 ? 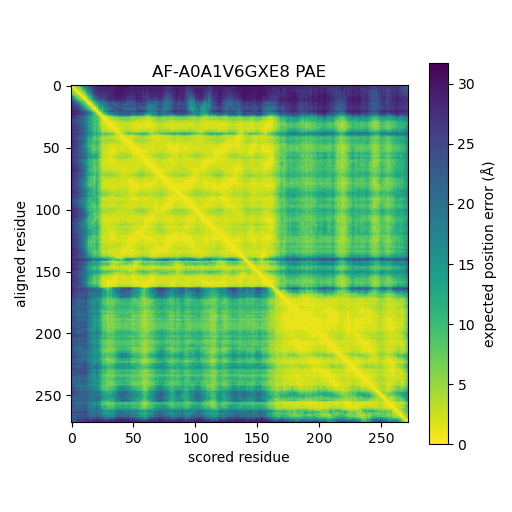-17.689 3.077 16.953 1.00 95.69 196 LEU A C 1
ATOM 1464 O O . LEU A 1 196 ? -18.622 3.882 17.015 1.00 95.69 196 LEU A O 1
ATOM 1468 N N . VAL A 1 197 ? -16.470 3.333 17.444 1.00 96.19 197 VAL A N 1
ATOM 1469 C CA . VAL A 1 197 ? -16.118 4.618 18.068 1.00 96.19 197 VAL A CA 1
ATOM 1470 C C . VAL A 1 197 ? -16.272 5.757 17.076 1.00 96.19 197 VAL A C 1
ATOM 1472 O O . VAL A 1 197 ? -16.991 6.715 17.346 1.00 96.19 197 VAL A O 1
ATOM 1475 N N . ASN A 1 198 ? -15.694 5.614 15.885 1.00 93.62 198 ASN A N 1
ATOM 1476 C CA . ASN A 1 198 ? -15.750 6.641 14.847 1.00 93.62 198 ASN A CA 1
ATOM 1477 C C . ASN A 1 198 ? -17.169 6.879 14.290 1.00 93.62 198 ASN A C 1
ATOM 1479 O O . ASN A 1 198 ? -17.402 7.900 13.648 1.00 93.62 198 ASN A O 1
ATOM 1483 N N . ASN A 1 199 ? -18.124 5.984 14.575 1.00 94.06 199 ASN A N 1
ATOM 1484 C CA . ASN A 1 199 ? -19.551 6.126 14.256 1.00 94.06 199 ASN A CA 1
ATOM 1485 C C . ASN A 1 199 ? -20.426 6.441 15.490 1.00 94.06 199 ASN A C 1
ATOM 1487 O O . ASN A 1 199 ? -21.644 6.281 15.444 1.00 94.06 199 ASN A O 1
ATOM 1491 N N . GLY A 1 200 ? -19.827 6.921 16.585 1.00 94.88 200 GLY A N 1
ATOM 1492 C CA . GLY A 1 200 ? -20.542 7.517 17.720 1.00 94.88 200 GLY A CA 1
ATOM 1493 C C . GLY A 1 200 ? -20.738 6.613 18.939 1.00 94.88 200 GLY A C 1
ATOM 1494 O O . GLY A 1 200 ? -21.323 7.050 19.929 1.00 94.88 200 GLY A O 1
ATOM 1495 N N . THR A 1 201 ? -20.239 5.374 18.924 1.00 96.38 201 THR A N 1
ATOM 1496 C CA . THR A 1 201 ? -20.252 4.518 20.123 1.00 96.38 201 THR A CA 1
ATOM 1497 C C . THR A 1 201 ? -19.115 4.918 21.059 1.00 96.38 201 THR A C 1
ATOM 1499 O O . THR A 1 201 ? -17.955 4.647 20.784 1.00 96.38 201 THR A O 1
ATOM 1502 N N . THR A 1 202 ? -19.413 5.529 22.202 1.00 94.44 202 THR A N 1
ATOM 1503 C CA . THR A 1 202 ? -18.360 6.075 23.081 1.00 94.44 202 THR A CA 1
ATOM 1504 C C . THR A 1 202 ? -17.663 5.032 23.958 1.00 94.44 202 THR A C 1
ATOM 1506 O O . THR A 1 202 ? -16.542 5.269 24.400 1.00 94.44 202 THR A O 1
ATOM 1509 N N . PHE A 1 203 ? -18.322 3.898 24.236 1.00 96.50 203 PHE A N 1
ATOM 1510 C CA . PHE A 1 203 ? -17.908 2.911 25.249 1.00 96.50 203 PHE A CA 1
ATOM 1511 C C . PHE A 1 203 ? -17.736 3.508 26.661 1.00 96.50 203 PHE A C 1
ATOM 1513 O O . PHE A 1 203 ? -16.945 3.014 27.464 1.00 96.50 203 PHE A O 1
ATOM 1520 N N . ALA A 1 204 ? -18.509 4.555 26.978 1.00 95.81 204 ALA A N 1
ATOM 1521 C CA . ALA A 1 204 ? -18.487 5.218 28.279 1.00 95.81 204 ALA A CA 1
ATOM 1522 C C . ALA A 1 204 ? -18.617 4.230 29.451 1.00 95.81 204 ALA A C 1
ATOM 1524 O O . ALA A 1 204 ? -19.582 3.467 29.526 1.00 95.81 204 ALA A O 1
ATOM 1525 N N . GLY A 1 205 ? -17.642 4.256 30.365 1.00 93.75 205 GLY A N 1
ATOM 1526 C CA . GLY A 1 205 ? -17.617 3.406 31.562 1.00 93.75 205 GLY A CA 1
ATOM 1527 C C . GLY A 1 205 ? -17.334 1.920 31.308 1.00 93.75 205 GLY A C 1
ATOM 1528 O O . GLY A 1 205 ? -17.379 1.133 32.252 1.00 93.75 205 GLY A O 1
ATOM 1529 N N . GLN A 1 206 ? -17.043 1.527 30.067 1.00 96.69 206 GLN A N 1
ATOM 1530 C CA . GLN A 1 206 ? -16.670 0.158 29.721 1.00 96.69 206 GLN A CA 1
ATOM 1531 C C . GLN A 1 206 ? -15.148 -0.003 29.681 1.00 96.69 206 GLN A C 1
ATOM 1533 O O . GLN A 1 206 ? -14.422 0.926 29.323 1.00 96.69 206 GLN A O 1
ATOM 1538 N N . THR A 1 207 ? -14.677 -1.209 29.997 1.00 97.38 207 THR A N 1
ATOM 1539 C CA . THR A 1 207 ? -13.285 -1.618 29.785 1.00 97.38 207 THR A CA 1
ATOM 1540 C C . THR A 1 207 ? -13.215 -2.548 28.581 1.00 97.38 207 THR A C 1
ATOM 1542 O O . THR A 1 207 ? -13.916 -3.558 28.538 1.00 97.38 207 THR A O 1
ATOM 1545 N N . ILE A 1 208 ? -12.371 -2.189 27.618 1.00 98.06 208 ILE A N 1
ATOM 1546 C CA . ILE A 1 208 ? -12.045 -2.966 26.427 1.00 98.06 208 ILE A CA 1
ATOM 1547 C C . ILE A 1 208 ? -10.654 -3.556 26.622 1.00 98.06 208 ILE A C 1
ATOM 1549 O O . ILE A 1 208 ? -9.687 -2.808 26.747 1.00 98.06 208 ILE A O 1
ATOM 1553 N N . THR A 1 209 ? -10.560 -4.881 26.650 1.00 97.94 209 THR A N 1
ATOM 1554 C CA . THR A 1 209 ? -9.337 -5.608 26.999 1.00 97.94 209 THR A CA 1
ATOM 1555 C C . THR A 1 209 ? -8.804 -6.400 25.807 1.00 97.94 209 THR A C 1
ATOM 1557 O O . THR A 1 209 ? -9.566 -7.089 25.122 1.00 97.94 209 THR A O 1
ATOM 1560 N N . LEU A 1 210 ? -7.495 -6.339 25.559 1.00 98.00 210 LEU A N 1
ATOM 1561 C CA . LEU A 1 210 ? -6.840 -7.243 24.612 1.00 98.00 210 LEU A CA 1
ATOM 1562 C C . LEU A 1 210 ? -6.706 -8.647 25.221 1.00 98.00 210 LEU A C 1
ATOM 1564 O O . LEU A 1 210 ? -6.341 -8.793 26.381 1.00 98.00 210 LEU A O 1
ATOM 1568 N N . ALA A 1 211 ? -6.977 -9.684 24.431 1.00 97.81 211 ALA A N 1
ATOM 1569 C CA . ALA A 1 211 ? -6.787 -11.090 24.815 1.00 97.81 211 ALA A CA 1
ATOM 1570 C C . ALA A 1 211 ? -5.707 -11.810 23.988 1.00 97.81 211 ALA A C 1
ATOM 1572 O O . ALA A 1 211 ? -5.491 -13.011 24.157 1.00 97.81 211 ALA A O 1
ATOM 1573 N N . ALA A 1 212 ? -5.074 -11.098 23.056 1.00 97.00 212 ALA A N 1
ATOM 1574 C CA . ALA A 1 212 ? -3.980 -11.583 22.230 1.00 97.00 212 ALA A CA 1
ATOM 1575 C C . ALA A 1 212 ? -3.154 -10.399 21.716 1.00 97.00 212 ALA A C 1
ATOM 1577 O O . ALA A 1 212 ? -3.655 -9.274 21.646 1.00 97.00 212 ALA A O 1
ATOM 1578 N N . ASP A 1 213 ? -1.913 -10.672 21.309 1.00 96.12 213 ASP A N 1
ATOM 1579 C CA . ASP A 1 213 ? -1.159 -9.734 20.481 1.00 96.12 213 ASP A CA 1
ATOM 1580 C C . ASP A 1 213 ? -1.886 -9.530 19.149 1.00 96.12 213 ASP A C 1
ATOM 1582 O O . ASP A 1 213 ? -2.299 -10.490 18.493 1.00 96.12 213 ASP A O 1
ATOM 1586 N N . ILE A 1 214 ? -2.037 -8.272 18.746 1.00 94.00 214 ILE A N 1
ATOM 1587 C CA . ILE A 1 214 ? -2.742 -7.886 17.530 1.00 94.00 214 ILE A CA 1
ATOM 1588 C C . ILE A 1 214 ? -1.733 -7.373 16.507 1.00 94.00 214 ILE A C 1
ATOM 1590 O O . ILE A 1 214 ? -1.056 -6.378 16.747 1.00 94.00 214 ILE A O 1
ATOM 1594 N N . ASP A 1 215 ? -1.659 -8.012 15.342 1.00 88.56 215 ASP A N 1
ATOM 1595 C CA . ASP A 1 215 ? -0.903 -7.503 14.196 1.00 88.56 215 ASP A CA 1
ATOM 1596 C C . ASP A 1 215 ? -1.860 -6.917 13.151 1.00 88.56 215 ASP A C 1
ATOM 1598 O O . ASP A 1 215 ? -2.723 -7.610 12.612 1.00 88.56 215 ASP A O 1
ATOM 1602 N N . LEU A 1 216 ? -1.713 -5.622 12.871 1.00 84.62 216 LEU A N 1
ATOM 1603 C CA . LEU A 1 216 ? -2.482 -4.902 11.856 1.00 84.62 216 LEU A CA 1
ATOM 1604 C C . LEU A 1 216 ? -1.927 -5.112 10.436 1.00 84.62 216 LEU A C 1
ATOM 1606 O O . LEU A 1 216 ? -2.495 -4.590 9.472 1.00 84.62 216 LEU A O 1
ATOM 1610 N N . GLY A 1 217 ? -0.830 -5.858 10.281 1.00 78.00 217 GLY A N 1
ATOM 1611 C CA . GLY A 1 217 ? -0.287 -6.292 8.994 1.00 78.00 217 GLY A CA 1
ATOM 1612 C C . GLY A 1 217 ? 0.202 -5.145 8.111 1.00 78.00 217 GLY A C 1
ATOM 1613 O O . GLY A 1 217 ? 0.114 -5.242 6.891 1.00 78.00 217 GLY A O 1
ATOM 1614 N N . MET A 1 218 ? 0.641 -4.032 8.712 1.00 73.75 218 MET A N 1
ATOM 1615 C CA . MET A 1 218 ? 1.017 -2.791 8.015 1.00 73.75 218 MET A CA 1
ATOM 1616 C C . MET A 1 218 ? -0.101 -2.184 7.151 1.00 73.75 218 MET A C 1
ATOM 1618 O O . MET A 1 218 ? 0.166 -1.384 6.256 1.00 73.75 218 MET A O 1
ATOM 1622 N N . HIS A 1 219 ? -1.363 -2.522 7.422 1.00 74.38 219 HIS A N 1
ATOM 1623 C CA . HIS A 1 219 ? -2.496 -1.807 6.840 1.00 74.38 219 HIS A CA 1
ATOM 1624 C C . HIS A 1 219 ? -2.600 -0.423 7.480 1.00 74.38 219 HIS A C 1
ATOM 1626 O O . HIS A 1 219 ? -2.262 -0.239 8.655 1.00 74.38 219 HIS A O 1
ATOM 1632 N N . TYR A 1 220 ? -3.089 0.560 6.721 1.00 75.50 220 TYR A N 1
ATOM 1633 C CA . TYR A 1 220 ? -3.284 1.882 7.303 1.00 75.50 220 TYR A CA 1
ATOM 1634 C C . TYR A 1 220 ? -4.333 1.828 8.391 1.00 75.50 220 TYR A C 1
ATOM 1636 O O . TYR A 1 220 ? -5.387 1.197 8.269 1.00 75.50 220 TYR A O 1
ATOM 1644 N N . TRP A 1 221 ? -4.004 2.529 9.459 1.00 84.19 221 TRP A N 1
ATOM 1645 C CA . TRP A 1 221 ? -4.845 2.604 10.618 1.00 84.19 221 TRP A CA 1
ATOM 1646 C C . TRP A 1 221 ? -5.660 3.885 10.608 1.00 84.19 221 TRP A C 1
ATOM 1648 O O . TRP A 1 221 ? -5.116 4.990 10.531 1.00 84.19 221 TRP A O 1
ATOM 1658 N N . THR A 1 222 ? -6.973 3.726 10.735 1.00 83.75 222 THR A N 1
ATOM 1659 C CA . THR A 1 222 ? -7.862 4.827 11.086 1.00 83.75 222 THR A CA 1
ATOM 1660 C C . THR A 1 222 ? -7.884 4.933 12.612 1.00 83.75 222 THR A C 1
ATOM 1662 O O . THR A 1 222 ? -8.370 4.000 13.254 1.00 83.75 222 THR A O 1
ATOM 1665 N N . PRO A 1 223 ? -7.373 6.031 13.211 1.00 89.94 223 PRO A N 1
ATOM 1666 C CA . PRO A 1 223 ? -7.319 6.165 14.661 1.00 89.94 223 PRO A CA 1
ATOM 1667 C C . PRO A 1 223 ? -8.686 5.984 15.318 1.00 89.94 223 PRO A C 1
ATOM 1669 O O . PRO A 1 223 ? -9.713 6.391 14.771 1.00 89.94 223 PRO A O 1
ATOM 1672 N N . ILE A 1 224 ? -8.690 5.375 16.502 1.00 93.00 224 ILE A N 1
ATOM 1673 C CA . ILE A 1 224 ? -9.891 5.233 17.321 1.00 93.00 224 ILE A CA 1
ATOM 1674 C C . ILE A 1 224 ? -10.228 6.596 17.921 1.00 93.00 224 ILE A C 1
ATOM 1676 O O . ILE A 1 224 ? -9.458 7.150 18.708 1.00 93.00 224 ILE A O 1
ATOM 1680 N N . GLY A 1 225 ? -11.393 7.112 17.556 1.00 92.62 225 GLY A N 1
ATOM 1681 C CA . GLY A 1 225 ? -11.921 8.374 18.039 1.00 92.62 225 GLY A CA 1
ATOM 1682 C C . GLY A 1 225 ? -11.420 9.592 17.267 1.00 92.62 225 GLY A C 1
ATOM 1683 O O . GLY A 1 225 ? -10.265 9.671 16.844 1.00 92.62 225 GLY A O 1
ATOM 1684 N N . GLY A 1 226 ? -12.312 10.570 17.122 1.00 90.56 226 GLY A N 1
ATOM 1685 C CA . GLY A 1 226 ? -12.057 11.869 16.498 1.00 90.56 226 GLY A CA 1
ATOM 1686 C C . GLY A 1 226 ? -12.771 12.996 17.243 1.00 90.56 226 GLY A C 1
ATOM 1687 O O . GLY A 1 226 ? -13.503 12.739 18.195 1.00 90.56 226 GLY A O 1
ATOM 1688 N N . ASP A 1 227 ? -12.594 14.242 16.800 1.00 89.81 227 ASP A N 1
ATOM 1689 C CA . ASP A 1 227 ? -13.109 15.425 17.513 1.00 89.81 227 ASP A CA 1
ATOM 1690 C C . ASP A 1 227 ? -14.625 15.367 17.786 1.00 89.81 227 ASP A C 1
ATOM 1692 O O . ASP A 1 227 ? -15.089 15.799 18.838 1.00 89.81 227 ASP A O 1
ATOM 1696 N N . SER A 1 228 ? -15.407 14.800 16.861 1.00 90.62 228 SER A N 1
ATOM 1697 C CA . SER A 1 228 ? -16.861 14.628 17.000 1.00 90.62 228 SER A CA 1
ATOM 1698 C C . SER A 1 228 ? -17.287 13.298 17.630 1.00 90.62 228 SER A C 1
ATOM 1700 O O . SER A 1 228 ? -18.478 13.086 17.847 1.00 90.62 228 SER A O 1
ATOM 1702 N N . ALA A 1 229 ? -16.347 12.386 17.878 1.00 93.50 229 ALA A N 1
ATOM 1703 C CA . ALA A 1 229 ? -16.609 11.047 18.393 1.00 93.50 229 ALA A CA 1
ATOM 1704 C C . ALA A 1 229 ? -15.419 10.544 19.234 1.00 93.50 229 ALA A C 1
ATOM 1706 O O . ALA A 1 229 ? -14.711 9.629 18.811 1.00 93.50 229 ALA A O 1
ATOM 1707 N N . PRO A 1 230 ? -15.136 11.162 20.395 1.00 95.00 230 PRO A N 1
ATOM 1708 C CA . PRO A 1 230 ? -14.047 10.720 21.254 1.00 95.00 230 PRO A CA 1
ATOM 1709 C C . PRO A 1 230 ? -14.360 9.348 21.867 1.00 95.00 230 PRO A C 1
ATOM 1711 O O . PRO A 1 230 ? -15.492 9.071 22.272 1.00 95.00 230 PRO A O 1
ATOM 1714 N N . PHE A 1 231 ? -13.343 8.492 21.982 1.00 96.88 231 PHE A N 1
ATOM 1715 C CA . PHE A 1 231 ? -13.440 7.296 22.826 1.00 96.88 231 PHE A CA 1
ATOM 1716 C C . PHE A 1 231 ? -13.582 7.719 24.294 1.00 96.88 231 PHE A C 1
ATOM 1718 O O . PHE A 1 231 ? -12.902 8.652 24.697 1.00 96.88 231 PHE A O 1
ATOM 1725 N N . ASN A 1 232 ? -14.436 7.062 25.084 1.00 95.62 232 ASN A N 1
ATOM 1726 C CA . ASN A 1 232 ? -14.713 7.417 26.487 1.00 95.62 232 ASN A CA 1
ATOM 1727 C C . ASN A 1 232 ? -14.680 6.192 27.427 1.00 95.62 232 ASN A C 1
ATOM 1729 O O . ASN A 1 232 ? -15.361 6.147 28.450 1.00 95.62 232 ASN A O 1
ATOM 1733 N N . GLY A 1 233 ? -13.940 5.151 27.055 1.00 95.56 233 GLY A N 1
ATOM 1734 C CA . GLY A 1 233 ? -13.791 3.940 27.860 1.00 95.56 233 GLY A CA 1
ATOM 1735 C C . GLY A 1 233 ? -12.398 3.794 28.468 1.00 95.56 233 GLY A C 1
ATOM 1736 O O . GLY A 1 233 ? -11.543 4.679 28.395 1.00 95.56 233 GLY A O 1
ATOM 1737 N N . THR A 1 234 ? -12.155 2.615 29.028 1.00 96.94 234 THR A N 1
ATOM 1738 C CA . THR A 1 234 ? -10.818 2.150 29.400 1.00 96.94 234 THR A CA 1
ATOM 1739 C C . THR A 1 234 ? -10.322 1.177 28.341 1.00 96.94 234 THR A C 1
ATOM 1741 O O . THR A 1 234 ? -11.017 0.213 28.036 1.00 96.94 234 THR A O 1
ATOM 1744 N N . PHE A 1 235 ? -9.134 1.407 27.786 1.00 96.56 235 PHE A N 1
ATOM 1745 C CA . PHE A 1 235 ? -8.456 0.430 26.933 1.00 96.56 235 PHE A CA 1
ATOM 1746 C C . PHE A 1 235 ? -7.341 -0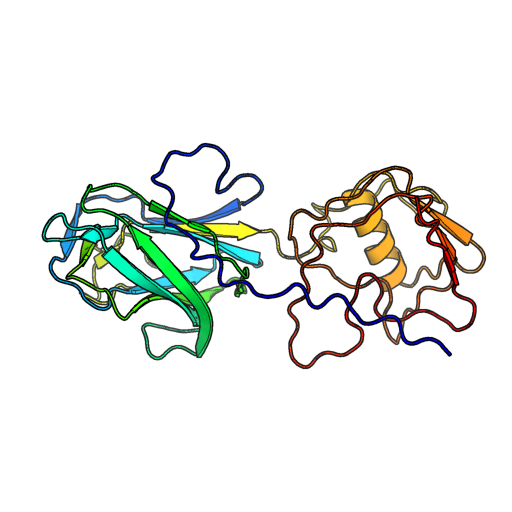.246 27.734 1.00 96.56 235 PHE A C 1
ATOM 1748 O O . PHE A 1 235 ? -6.383 0.410 28.148 1.00 96.56 235 PHE A O 1
ATOM 1755 N N . ASP A 1 236 ? -7.491 -1.541 27.983 1.00 96.81 236 ASP A N 1
ATOM 1756 C CA . ASP A 1 236 ? -6.566 -2.360 28.759 1.00 96.81 236 ASP A CA 1
ATOM 1757 C C . ASP A 1 236 ? -5.796 -3.304 27.830 1.00 96.81 236 ASP A C 1
ATOM 1759 O O . ASP A 1 236 ? -6.356 -4.229 27.239 1.00 96.81 236 ASP A O 1
ATOM 1763 N N . GLY A 1 237 ? -4.494 -3.068 27.693 1.00 94.69 237 GLY A N 1
ATOM 1764 C CA . GLY A 1 237 ? -3.624 -3.925 26.896 1.00 94.69 237 GLY A CA 1
ATOM 1765 C C . GLY A 1 237 ? -3.431 -5.316 27.504 1.00 94.69 237 GLY A C 1
ATOM 1766 O O . GLY A 1 237 ? -3.045 -6.221 26.777 1.00 94.69 237 GLY A O 1
ATOM 1767 N N . ALA A 1 238 ? -3.668 -5.502 28.810 1.00 95.25 238 ALA A N 1
ATOM 1768 C CA . ALA A 1 238 ? -3.522 -6.777 29.525 1.00 95.25 238 ALA A CA 1
ATOM 1769 C C . ALA A 1 238 ? -2.213 -7.551 29.236 1.00 95.25 238 ALA A C 1
ATOM 1771 O O . ALA A 1 238 ? -2.173 -8.778 29.282 1.00 95.25 238 ALA A O 1
ATOM 1772 N N . GLY A 1 239 ? -1.123 -6.832 28.943 1.00 93.19 239 GLY A N 1
ATOM 1773 C CA . GLY A 1 239 ? 0.188 -7.406 28.614 1.00 93.19 239 GLY A CA 1
ATOM 1774 C C . GLY A 1 239 ? 0.375 -7.798 27.144 1.00 93.19 239 GLY A C 1
ATOM 1775 O O . GLY A 1 239 ? 1.444 -8.288 26.792 1.00 93.19 239 GLY A O 1
ATOM 1776 N N . HIS A 1 240 ? -0.618 -7.555 26.290 1.00 95.38 240 HIS A N 1
ATOM 1777 C CA . HIS A 1 240 ? -0.556 -7.763 24.847 1.00 95.38 240 HIS A CA 1
ATOM 1778 C C . HIS A 1 240 ? -0.181 -6.490 24.091 1.00 95.38 240 HIS A C 1
ATOM 1780 O O . HIS A 1 240 ? -0.387 -5.375 24.565 1.00 95.38 240 HIS A O 1
ATOM 1786 N N . SER A 1 241 ? 0.351 -6.667 22.886 1.00 93.56 241 SER A N 1
ATOM 1787 C CA . SER A 1 241 ? 0.823 -5.616 21.986 1.00 93.56 241 SER A CA 1
ATOM 1788 C C . SER A 1 241 ? -0.109 -5.394 20.792 1.00 93.56 241 SER A C 1
ATOM 1790 O O . SER A 1 241 ? -0.839 -6.290 20.372 1.00 93.56 241 SER A O 1
ATOM 1792 N N . VAL A 1 242 ? -0.059 -4.187 20.218 1.00 92.44 242 VAL A N 1
ATOM 1793 C CA . VAL A 1 242 ? -0.630 -3.884 18.897 1.00 92.44 242 VAL A CA 1
ATOM 1794 C C . VAL A 1 242 ? 0.515 -3.468 17.978 1.00 92.44 242 VAL A C 1
ATOM 1796 O O . VAL A 1 242 ? 1.158 -2.445 18.214 1.00 92.44 242 VAL A O 1
ATOM 1799 N N . ASN A 1 243 ? 0.768 -4.262 16.943 1.00 87.81 243 ASN A N 1
ATOM 1800 C CA . ASN A 1 243 ? 1.874 -4.104 16.001 1.00 87.81 243 ASN A CA 1
ATOM 1801 C C . ASN A 1 243 ? 1.356 -3.850 14.579 1.00 87.81 243 ASN A C 1
ATOM 1803 O O . ASN A 1 243 ? 0.159 -3.929 14.308 1.00 87.81 243 ASN A O 1
ATOM 1807 N N . GLY A 1 244 ? 2.262 -3.505 13.660 1.00 78.00 244 GLY A N 1
ATOM 1808 C CA . GLY A 1 244 ? 1.903 -3.289 12.254 1.00 78.00 244 GLY A CA 1
ATOM 1809 C C . GLY A 1 244 ? 1.049 -2.038 12.012 1.00 78.00 244 GLY A C 1
ATOM 1810 O O . GLY A 1 244 ? 0.367 -1.954 10.996 1.00 78.00 244 GLY A O 1
ATOM 1811 N N . LEU A 1 245 ? 1.064 -1.074 12.938 1.00 81.19 245 LEU A N 1
ATOM 1812 C CA . LEU A 1 245 ? 0.338 0.190 12.837 1.00 81.19 245 LEU A CA 1
ATOM 1813 C C . LEU A 1 245 ? 0.985 1.099 11.781 1.00 81.19 245 LEU A C 1
ATOM 1815 O O . LEU A 1 245 ? 2.062 1.646 12.022 1.00 81.19 245 LEU A O 1
ATOM 1819 N N . LEU A 1 246 ? 0.327 1.298 10.637 1.00 77.50 246 LEU A N 1
ATOM 1820 C CA . LEU A 1 246 ? 0.796 2.229 9.612 1.00 77.50 246 LEU A CA 1
ATOM 1821 C C . LEU A 1 246 ? -0.023 3.525 9.637 1.00 77.50 246 LEU A C 1
ATOM 1823 O O . LEU A 1 246 ? -1.234 3.520 9.416 1.00 77.50 246 LEU A O 1
ATOM 1827 N N . ILE A 1 247 ? 0.647 4.646 9.917 1.00 75.88 247 ILE A N 1
ATOM 1828 C CA . ILE A 1 247 ? 0.052 5.985 9.903 1.00 75.88 247 ILE A CA 1
ATOM 1829 C C . ILE A 1 247 ? 0.875 6.877 8.982 1.00 75.88 247 ILE A C 1
ATOM 1831 O O . ILE A 1 247 ? 2.002 7.240 9.30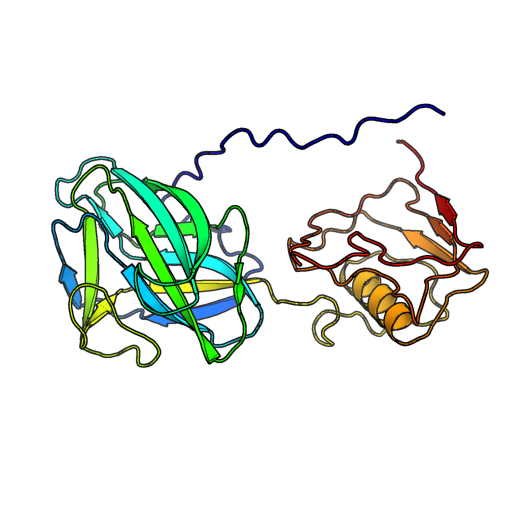3 1.00 75.88 247 ILE A O 1
ATOM 1835 N N . ASP A 1 248 ? 0.282 7.281 7.867 1.00 69.00 248 ASP A N 1
ATOM 1836 C CA . ASP A 1 248 ? 0.882 8.244 6.946 1.00 69.00 248 ASP A CA 1
ATOM 1837 C C . ASP A 1 248 ? -0.206 9.191 6.414 1.00 69.00 248 ASP A C 1
ATOM 1839 O O . ASP A 1 248 ? -0.749 9.075 5.317 1.00 69.00 248 ASP A O 1
ATOM 1843 N N . ARG A 1 249 ? -0.607 10.125 7.285 1.00 67.31 249 ARG A N 1
ATOM 1844 C CA . ARG A 1 249 ? -1.433 11.278 6.898 1.00 67.31 249 ARG A CA 1
ATOM 1845 C C . ARG A 1 249 ? -0.684 12.541 7.296 1.00 67.31 249 ARG A C 1
ATOM 1847 O O . ARG A 1 249 ? -0.793 13.018 8.429 1.00 67.31 249 ARG A O 1
ATOM 1854 N N . SER A 1 250 ? 0.146 13.028 6.380 1.00 64.19 250 SER A N 1
ATOM 1855 C CA . SER A 1 250 ? 0.883 14.275 6.561 1.00 64.19 250 SER A CA 1
ATOM 1856 C C . SER A 1 250 ? -0.088 15.457 6.684 1.00 64.19 250 SER A C 1
ATOM 1858 O O . SER A 1 250 ? -1.112 15.519 6.008 1.00 64.19 250 SER A O 1
ATOM 1860 N N . GLY A 1 251 ? 0.203 16.383 7.602 1.00 65.50 251 GLY A N 1
ATOM 1861 C CA . GLY A 1 251 ? -0.624 17.576 7.826 1.00 65.50 251 GLY A CA 1
ATOM 1862 C C . GLY A 1 251 ? -1.921 17.355 8.616 1.00 65.50 251 GLY A C 1
ATOM 1863 O O . GLY A 1 251 ? -2.713 18.288 8.719 1.00 65.50 251 GLY A O 1
ATOM 1864 N N . VAL A 1 252 ? -2.142 16.164 9.187 1.00 72.50 252 VAL A N 1
ATOM 1865 C CA . VAL A 1 252 ? -3.327 15.848 10.005 1.00 72.50 252 VAL A CA 1
ATOM 1866 C C . VAL A 1 252 ? -2.912 15.586 11.459 1.00 72.50 252 VAL A C 1
ATOM 1868 O O . VAL A 1 252 ? -1.982 14.820 11.710 1.00 72.50 252 VAL A O 1
ATOM 1871 N N . SER A 1 253 ? -3.601 16.221 12.413 1.00 78.50 253 SER A N 1
ATOM 1872 C CA . SER A 1 253 ? -3.461 15.977 13.861 1.00 78.50 253 SER A CA 1
ATOM 1873 C C . SER A 1 253 ? -4.172 14.683 14.293 1.00 78.50 253 SER A C 1
ATOM 1875 O O . SER A 1 253 ? -4.864 14.060 13.493 1.00 78.50 253 SER A O 1
ATOM 1877 N N . HIS A 1 254 ? -4.035 14.283 15.564 1.00 82.94 254 HIS A N 1
ATOM 1878 C CA . HIS A 1 254 ? -4.760 13.134 16.146 1.00 82.94 254 HIS A CA 1
ATOM 1879 C C . HIS A 1 254 ? -4.393 11.796 15.484 1.00 82.94 254 HIS A C 1
ATOM 1881 O O . HIS A 1 254 ? -5.229 11.056 14.964 1.00 82.94 254 HIS A O 1
ATOM 1887 N N . GLN A 1 255 ? -3.087 11.523 15.482 1.00 80.75 255 GLN A N 1
ATOM 1888 C CA . GLN A 1 255 ? -2.467 10.363 14.855 1.00 80.75 255 GLN A CA 1
ATOM 1889 C C . GLN A 1 255 ? -1.955 9.402 15.927 1.00 80.75 255 GLN A C 1
ATOM 1891 O O . GLN A 1 255 ? -1.174 9.794 16.791 1.00 80.75 255 GLN A O 1
ATOM 1896 N N . GLY A 1 256 ? -2.377 8.144 15.853 1.00 88.12 256 GLY A N 1
ATOM 1897 C CA . GLY A 1 256 ? -2.000 7.093 16.793 1.00 88.12 256 GLY A CA 1
ATOM 1898 C C . GLY A 1 256 ? -2.954 5.908 16.694 1.00 88.12 256 GLY A C 1
ATOM 1899 O O . GLY A 1 256 ? -3.827 5.885 15.827 1.00 88.12 256 GLY A O 1
ATOM 1900 N N . LEU A 1 257 ? -2.822 4.944 17.611 1.00 90.69 257 LEU A N 1
ATOM 1901 C CA . LEU A 1 257 ? -3.855 3.919 17.798 1.00 90.69 257 LEU A CA 1
ATOM 1902 C C . LEU A 1 257 ? -5.205 4.588 18.122 1.00 90.69 257 LEU A C 1
ATOM 1904 O O . LEU A 1 257 ? -6.228 4.254 17.530 1.00 90.69 257 LEU A O 1
ATOM 1908 N N . PHE A 1 258 ? -5.170 5.608 18.982 1.00 93.38 258 PHE A N 1
ATOM 1909 C CA . PHE A 1 258 ? -6.279 6.513 19.268 1.00 93.38 258 PHE A CA 1
ATOM 1910 C C . PHE A 1 258 ? -5.999 7.895 18.677 1.00 93.38 258 PHE A C 1
ATOM 1912 O O . PHE A 1 258 ? -4.860 8.365 18.714 1.00 93.38 258 PHE A O 1
ATOM 1919 N N . GLY A 1 259 ? -7.035 8.534 18.135 1.00 92.56 259 GLY A N 1
ATOM 1920 C CA . GLY A 1 259 ? -6.974 9.908 17.648 1.00 92.56 259 GLY A CA 1
ATOM 1921 C C . GLY A 1 259 ? -7.350 10.889 18.752 1.00 92.56 259 GLY A C 1
ATOM 1922 O O . GLY A 1 259 ? -6.538 11.730 19.137 1.00 92.56 259 GLY A O 1
ATOM 1923 N N . VAL A 1 260 ? -8.568 10.746 19.281 1.00 93.31 260 VAL A N 1
ATOM 1924 C CA . VAL A 1 260 ? -9.100 11.567 20.377 1.00 93.31 260 VAL A CA 1
ATOM 1925 C C . VAL A 1 260 ? -9.771 10.680 21.425 1.00 93.31 260 VAL A C 1
ATOM 1927 O O . VAL A 1 260 ? -10.609 9.833 21.112 1.00 93.31 260 VAL A O 1
ATOM 1930 N N . THR A 1 261 ? -9.425 10.921 22.686 1.00 93.44 261 THR A N 1
ATOM 1931 C CA . THR A 1 261 ? -10.044 10.307 23.864 1.00 93.44 261 THR A CA 1
ATOM 1932 C C . THR A 1 261 ? -10.678 11.388 24.736 1.00 93.44 261 THR A C 1
ATOM 1934 O O . THR A 1 261 ? -10.118 12.475 24.877 1.00 93.44 261 THR A O 1
ATOM 1937 N N . ASP A 1 262 ? -11.816 11.093 25.352 1.00 91.56 262 ASP A N 1
ATOM 1938 C CA . ASP A 1 262 ? -12.481 11.968 26.315 1.00 91.56 262 ASP A CA 1
ATOM 1939 C C . ASP A 1 262 ? -11.678 12.021 27.627 1.00 91.56 262 ASP A C 1
ATOM 1941 O O . ASP A 1 262 ? -10.913 11.111 27.951 1.00 91.56 262 ASP A O 1
ATOM 1945 N N . SER A 1 263 ? -11.898 13.073 28.405 1.00 86.62 263 SER A N 1
ATOM 1946 C CA . SER A 1 263 ? -11.327 13.346 29.725 1.00 86.62 263 SER A CA 1
ATOM 1947 C C . SER A 1 263 ? -11.463 12.215 30.753 1.00 86.62 263 SER A C 1
ATOM 1949 O O . SER A 1 263 ? -10.622 12.119 31.645 1.00 86.62 263 SER A O 1
ATOM 1951 N N . ASN A 1 264 ? -12.480 11.354 30.632 1.00 82.06 264 ASN A N 1
ATOM 1952 C CA . ASN A 1 264 ? -12.682 10.206 31.528 1.00 82.06 264 ASN A CA 1
ATOM 1953 C C . ASN A 1 264 ? -12.031 8.910 31.017 1.00 82.06 264 ASN A C 1
ATOM 1955 O O . ASN A 1 264 ? -12.150 7.869 31.664 1.00 82.06 264 ASN A O 1
ATOM 1959 N N . SER A 1 265 ? -11.362 8.954 29.864 1.00 85.12 265 SER A N 1
ATOM 1960 C CA . SER A 1 265 ? -10.730 7.772 29.280 1.00 85.12 265 SER A CA 1
ATOM 1961 C C . SER A 1 265 ? -9.454 7.407 30.019 1.00 85.12 265 SER A C 1
ATOM 1963 O O . SER A 1 265 ? -8.719 8.273 30.498 1.00 85.12 265 SER A O 1
ATOM 1965 N N . SER A 1 266 ? -9.135 6.116 30.039 1.00 85.50 266 SER A N 1
ATOM 1966 C CA . SER A 1 266 ? -7.854 5.642 30.554 1.00 85.50 266 SER A CA 1
ATOM 1967 C C . SER A 1 266 ? -7.247 4.572 29.651 1.00 85.50 266 SER A C 1
ATOM 1969 O O . SER A 1 266 ? -7.956 3.801 29.005 1.00 85.50 266 SER A O 1
ATOM 1971 N N . ALA A 1 267 ? -5.917 4.547 29.583 1.00 80.19 267 ALA A N 1
ATOM 1972 C CA . ALA A 1 267 ? -5.162 3.494 28.919 1.00 80.19 267 ALA A CA 1
ATOM 1973 C C . ALA A 1 267 ? -4.303 2.790 29.969 1.00 80.19 267 ALA A C 1
ATOM 1975 O O . ALA A 1 267 ? -3.492 3.433 30.641 1.00 80.19 267 ALA A O 1
ATOM 1976 N N . VAL A 1 268 ? -4.488 1.481 30.109 1.00 83.12 268 VAL A N 1
ATOM 1977 C CA . VAL A 1 268 ? -3.729 0.648 31.042 1.00 83.12 268 VAL A CA 1
ATOM 1978 C C . VAL A 1 268 ? -2.851 -0.292 30.228 1.00 83.12 268 VAL A C 1
ATOM 1980 O O . VAL A 1 268 ? -3.337 -1.065 29.410 1.00 83.12 268 VAL A O 1
ATOM 1983 N N . TRP A 1 269 ? -1.541 -0.205 30.445 1.00 73.44 269 TRP A N 1
ATOM 1984 C CA . TRP A 1 269 ? -0.554 -1.113 29.870 1.00 73.44 269 TRP A CA 1
ATOM 1985 C C . TRP A 1 269 ? 0.234 -1.727 31.021 1.00 73.44 269 TRP A C 1
ATOM 1987 O O . TRP A 1 269 ? 0.980 -1.026 31.707 1.00 73.44 269 TRP A O 1
ATOM 1997 N N . SER A 1 270 ? 0.061 -3.023 31.272 1.00 60.97 270 SER A N 1
ATOM 1998 C CA . SER A 1 270 ? 0.938 -3.750 32.188 1.00 60.97 270 SER A CA 1
ATOM 1999 C C . SER A 1 270 ? 2.262 -4.036 31.484 1.00 60.97 270 SER A C 1
ATOM 2001 O O . SER A 1 270 ? 2.280 -4.691 30.444 1.00 60.97 270 SER A O 1
ATOM 2003 N N . ALA A 1 271 ? 3.365 -3.536 32.042 1.00 48.38 271 ALA A N 1
ATOM 2004 C CA . ALA A 1 271 ? 4.698 -3.943 31.617 1.00 48.38 271 ALA A CA 1
ATOM 2005 C C . ALA A 1 271 ? 4.897 -5.418 31.996 1.00 48.38 271 ALA A C 1
ATOM 2007 O O . ALA A 1 271 ? 4.795 -5.759 33.177 1.00 48.38 271 ALA A O 1
ATOM 2008 N N . GLY A 1 272 ? 5.115 -6.265 30.989 1.00 44.72 272 GLY A N 1
ATOM 2009 C CA . GLY A 1 272 ? 5.650 -7.616 31.170 1.00 44.72 272 GLY A CA 1
ATOM 2010 C C . GLY A 1 272 ? 7.130 -7.589 31.520 1.00 44.72 272 GLY A C 1
ATOM 2011 O O . GLY A 1 272 ? 7.821 -6.641 31.075 1.00 44.72 272 GLY A O 1
#